Protein AF-A0A2L1KJE1-F1 (afdb_monomer)

Secondary structure (DSSP, 8-state):
------------GGG--HHHHHHHHHHHHHHHHHHHSSS--HHHHHHHHHHHT--HHHHHHHHHHHHHS-SSGGGGSPPPPTT-TT---S-HHHHHHHHHHIIIIISSTT---HHHHHHHHHHHHHHTTPPPPPHHHHHHHHHTS-HHHHHHHHH-TTTTGGGS----PPPPP-STTSSEEEEEEE-S--EE-TTT--EEEPPEEEEEEETTT---

Foldseek 3Di:
DDDDDPPDPCPDPPPDDPVLLVLLVQLLVLQLVQLPDPDHDQVSLVVSCVSSVHDSVVSVVLSVQCNVDPVDSVSSRPDDDCDDPPRDPADPVLVVLLVVLCVVPCLAQVNDDLVRSLVVSQVVCVVVVHDRDDSVVSVVVVVPDDVLSSCCRHPHPVSSCVVVCPDDPDDDDDDWPPDKDKDKDFDPDFDADPPPRHTPGTDIDIDIATPVPRHD

Nearest PDB structures (foldseek):
  9bw1-assembly1_N  TM=4.224E-01  e=1.883E-07  Peltigera membranacea
  8ea4-assembly1_X  TM=3.524E-01  e=1.562E-05  Scytonema hofmannii
  4fcy-assembly1_B  TM=3.232E-01  e=9.352E-05  Muvirus mu
  2ezh-assembly1_A  TM=8.033E-01  e=1.137E-01  Muvirus mu
  6fqp-assembly1_B  TM=5.534E-01  e=3.891E-01  Homo sapiens

InterPro domains:
  IPR015126 Mu DNA binding, I gamma subdomain [PF09039] (99-161)
  IPR036397 Ribonuclease H superfamily [G3DSA:3.30.420.10] (171-216)

Mean predicted aligned error: 18.81 Å

Radius of gyration: 34.45 Å; Cα contacts (8 Å, |Δi|>4): 199; chains: 1; bounding box: 68×57×98 Å

Solvent-accessible surface area (backbone atoms only — not comparable to full-atom values): 13184 Å² total; per-residue (Å²): 143,80,83,87,72,78,81,74,79,85,73,64,82,89,74,62,55,66,73,52,48,54,53,6,44,59,44,35,72,63,38,50,66,55,36,73,39,94,71,74,55,71,68,62,37,44,53,50,9,63,77,67,74,46,52,52,70,55,42,53,51,50,27,52,37,34,60,73,44,92,64,49,48,76,55,50,41,80,78,76,71,92,65,50,94,90,49,72,92,62,58,67,74,54,53,50,54,50,52,55,46,38,61,76,56,47,54,26,69,83,56,57,49,71,68,60,50,46,52,52,52,40,51,54,24,55,75,68,73,40,83,65,77,54,65,66,59,55,49,52,56,57,69,69,45,60,64,66,62,47,38,34,43,34,64,31,72,69,65,40,41,78,76,51,75,82,67,73,84,76,80,85,73,88,45,76,72,74,45,69,50,74,49,78,43,76,47,101,49,76,45,54,45,90,87,81,61,46,79,76,42,65,51,74,49,75,50,54,30,24,69,57,75,69,46,109

pLDDT: mean 79.94, std 16.38, range [32.62, 96.38]

Sequence (216 aa):
MATDTPRIPEQGVATLPDEAWERARRRAEIISPLAQSETVGHEAADMAAQALGLSRRQVYVLIRRARQGSGLVTDLVPGQSGGGKGKGRLPEPVERVIHELLQKRFLTKQKRSLAAFHREVTQVCKAQKLRVPARNTVALRIASLDPRKVIRRREGQDAARDLQGVGGEPPAVTAPLEQVQIDHTVIDLIVVDDRDRQPIGRPYLTLAIDVFTGTT

Organism: NCBI:txid158836

Structure (mmCIF, N/CA/C/O backbone):
data_AF-A0A2L1KJE1-F1
#
_entry.id   AF-A0A2L1KJE1-F1
#
loop_
_atom_site.group_PDB
_atom_site.id
_atom_site.type_symbol
_atom_site.label_atom_id
_atom_site.label_alt_id
_atom_site.label_comp_id
_atom_site.label_asym_id
_atom_site.label_entity_id
_atom_site.label_seq_id
_atom_site.pdbx_PDB_ins_code
_atom_site.Cartn_x
_atom_site.Cartn_y
_atom_site.Cartn_z
_atom_site.occupancy
_atom_site.B_iso_or_equiv
_atom_site.auth_seq_id
_atom_site.auth_comp_id
_atom_site.auth_asym_id
_atom_site.auth_atom_id
_atom_site.pdbx_PDB_model_num
ATOM 1 N N . MET A 1 1 ? 0.612 -28.179 -44.579 1.00 39.97 1 MET A N 1
ATOM 2 C CA . MET A 1 1 ? 1.684 -27.253 -44.166 1.00 39.97 1 MET A CA 1
ATOM 3 C C . MET A 1 1 ? 1.427 -25.930 -44.851 1.00 39.97 1 MET A C 1
ATOM 5 O O . MET A 1 1 ? 1.506 -25.881 -46.068 1.00 39.97 1 MET A O 1
ATOM 9 N N . ALA A 1 2 ? 1.009 -24.918 -44.095 1.00 34.47 2 ALA A N 1
ATOM 10 C CA . ALA A 1 2 ? 0.779 -23.570 -44.599 1.00 34.47 2 ALA A CA 1
ATOM 11 C C . ALA A 1 2 ? 1.691 -22.630 -43.812 1.00 34.47 2 ALA A C 1
ATOM 13 O O . ALA A 1 2 ? 1.810 -22.740 -42.593 1.00 34.47 2 ALA A O 1
ATOM 14 N N . THR A 1 3 ? 2.404 -21.819 -44.571 1.00 32.69 3 THR A N 1
ATOM 15 C CA . THR A 1 3 ? 3.561 -21.004 -44.222 1.00 32.69 3 THR A CA 1
ATOM 16 C C . THR A 1 3 ? 3.272 -19.990 -43.120 1.00 32.69 3 THR A C 1
ATOM 18 O O . THR A 1 3 ? 2.302 -19.240 -43.187 1.00 32.69 3 THR A O 1
ATOM 21 N N . ASP A 1 4 ? 4.156 -19.975 -42.125 1.00 37.34 4 ASP A N 1
ATOM 22 C CA . ASP A 1 4 ? 4.233 -18.996 -41.045 1.00 37.34 4 ASP A CA 1
ATOM 23 C C . ASP A 1 4 ? 4.703 -17.655 -41.629 1.00 37.34 4 ASP A C 1
ATOM 25 O O . ASP A 1 4 ? 5.898 -17.396 -41.775 1.00 37.34 4 ASP A O 1
ATOM 29 N N . THR A 1 5 ? 3.755 -16.829 -42.074 1.00 36.47 5 THR A N 1
ATOM 30 C CA . THR A 1 5 ? 4.046 -15.448 -42.466 1.00 36.47 5 THR A CA 1
ATOM 31 C C . THR A 1 5 ? 4.348 -14.661 -41.190 1.00 36.47 5 THR A C 1
ATOM 33 O O . THR A 1 5 ? 3.456 -14.535 -40.343 1.00 36.47 5 THR A O 1
ATOM 36 N N . PRO A 1 6 ? 5.560 -14.105 -41.013 1.00 36.44 6 PRO A N 1
ATOM 37 C CA . PRO A 1 6 ? 5.862 -13.328 -39.824 1.00 36.44 6 PRO A CA 1
A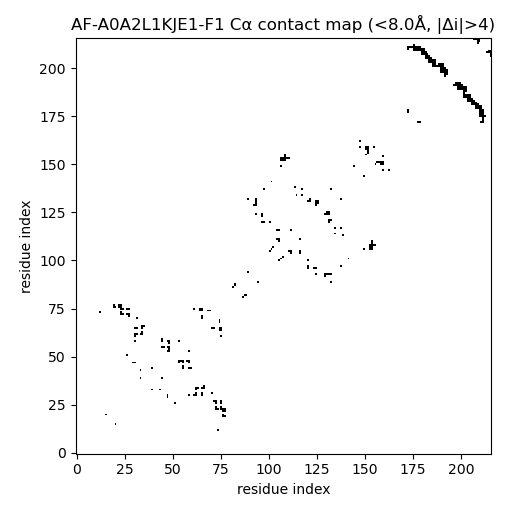TOM 38 C C . PRO A 1 6 ? 4.925 -12.119 -39.781 1.00 36.44 6 PRO A C 1
ATOM 40 O O . PRO A 1 6 ? 4.855 -11.334 -40.726 1.00 36.44 6 PRO A O 1
ATOM 43 N N . ARG A 1 7 ? 4.177 -11.982 -38.679 1.00 32.62 7 ARG A N 1
ATOM 44 C CA . ARG A 1 7 ? 3.354 -10.800 -38.404 1.00 32.62 7 ARG A CA 1
ATOM 45 C C . ARG A 1 7 ? 4.259 -9.573 -38.394 1.00 32.62 7 ARG A C 1
ATOM 47 O O . ARG A 1 7 ? 4.972 -9.342 -37.418 1.00 32.62 7 ARG A O 1
ATOM 54 N N . ILE A 1 8 ? 4.209 -8.791 -39.467 1.00 37.50 8 ILE A N 1
ATOM 55 C CA . ILE A 1 8 ? 4.739 -7.432 -39.491 1.00 37.50 8 ILE A CA 1
ATOM 56 C C . ILE A 1 8 ? 3.973 -6.667 -38.401 1.00 37.50 8 ILE A C 1
ATOM 58 O O . ILE A 1 8 ? 2.742 -6.620 -38.452 1.00 37.50 8 ILE A O 1
ATOM 62 N N . PRO A 1 9 ? 4.643 -6.124 -37.372 1.00 39.84 9 PRO A N 1
ATOM 63 C CA . PRO A 1 9 ? 3.968 -5.290 -36.401 1.00 39.84 9 PRO A CA 1
ATOM 64 C C . PRO A 1 9 ? 3.677 -3.962 -37.096 1.00 39.84 9 PRO A C 1
ATOM 66 O O . PRO A 1 9 ? 4.561 -3.116 -37.207 1.00 39.84 9 PRO A O 1
ATOM 69 N N . GLU A 1 10 ? 2.448 -3.772 -37.570 1.00 35.75 10 GLU A N 1
ATOM 70 C CA . GLU A 1 10 ? 1.945 -2.438 -37.887 1.00 35.75 10 GLU A CA 1
ATOM 71 C C . GLU A 1 10 ? 1.931 -1.619 -36.587 1.00 35.75 10 GLU A C 1
ATOM 73 O O . GLU A 1 10 ? 0.966 -1.604 -35.823 1.00 35.75 10 GLU A O 1
ATOM 78 N N . GLN A 1 11 ? 3.054 -0.973 -36.277 1.00 44.91 11 GLN A N 1
ATOM 79 C CA . GLN A 1 11 ? 3.096 0.097 -35.294 1.00 44.91 11 GLN A CA 1
ATOM 80 C C . GLN A 1 11 ? 2.595 1.354 -35.997 1.00 44.91 11 GLN A C 1
ATOM 82 O O . GLN A 1 11 ? 3.303 1.967 -36.792 1.00 44.91 11 GLN A O 1
ATOM 87 N N . GLY A 1 12 ? 1.328 1.672 -35.732 1.00 42.03 12 GLY A N 1
ATOM 88 C CA . GLY A 1 12 ? 0.572 2.746 -36.360 1.00 42.03 12 GLY A CA 1
ATOM 89 C C . GLY A 1 12 ? 1.329 4.071 -36.431 1.00 42.03 12 GLY A C 1
ATOM 90 O O . GLY A 1 12 ? 1.573 4.733 -35.421 1.00 42.03 12 GLY A O 1
ATOM 91 N N . VAL A 1 13 ? 1.609 4.485 -37.666 1.00 47.62 13 VAL A N 1
ATOM 92 C CA . VAL A 1 13 ? 2.139 5.804 -38.040 1.00 47.62 13 VAL A CA 1
ATOM 93 C C . VAL A 1 13 ? 1.188 6.935 -37.603 1.00 47.62 13 VAL A C 1
ATOM 95 O O . VAL A 1 13 ? 1.627 8.050 -37.359 1.00 47.62 13 VAL A O 1
ATOM 98 N N . ALA A 1 14 ? -0.103 6.639 -37.405 1.00 48.44 14 ALA A N 1
ATOM 99 C CA . ALA A 1 14 ? -1.150 7.621 -37.110 1.00 48.44 14 ALA A CA 1
ATOM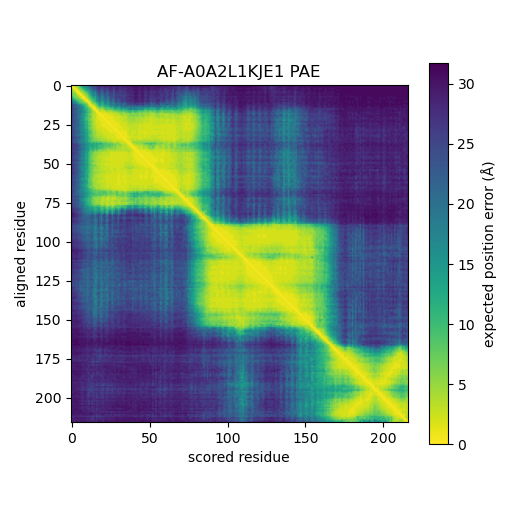 100 C C . ALA A 1 14 ? -1.267 8.066 -35.631 1.00 48.44 14 ALA A C 1
ATOM 102 O O . ALA A 1 14 ? -2.099 8.913 -35.326 1.00 48.44 14 ALA A O 1
ATOM 103 N N . THR A 1 15 ? -0.479 7.508 -34.699 1.00 55.88 15 THR A N 1
ATOM 104 C CA . THR A 1 15 ? -0.596 7.802 -33.245 1.00 55.88 15 THR A CA 1
ATOM 105 C C . THR A 1 15 ? 0.709 8.240 -32.571 1.00 55.88 15 THR A C 1
ATOM 107 O O . THR A 1 15 ? 0.801 8.263 -31.342 1.00 55.88 15 THR A O 1
ATOM 110 N N . LEU A 1 16 ? 1.747 8.558 -33.345 1.00 60.66 16 LEU A N 1
ATOM 111 C CA . LEU A 1 16 ? 3.014 9.041 -32.795 1.00 60.66 16 LEU A CA 1
ATOM 112 C C . LEU A 1 16 ? 2.895 10.526 -32.407 1.00 60.66 16 LEU A C 1
ATOM 114 O O . LEU A 1 16 ? 2.489 11.319 -33.248 1.00 60.66 16 LEU A O 1
ATOM 118 N N . PRO A 1 17 ? 3.264 10.924 -31.173 1.00 73.94 17 PRO A N 1
ATOM 119 C CA . PRO A 1 17 ? 3.365 12.338 -30.813 1.00 73.94 17 PRO A CA 1
ATOM 120 C C . PRO A 1 17 ? 4.357 13.066 -31.729 1.00 73.94 17 PRO A C 1
ATOM 122 O O . PRO A 1 17 ? 5.425 12.513 -32.012 1.00 73.94 17 PRO A O 1
ATOM 125 N N . ASP A 1 18 ? 4.060 14.309 -32.113 1.00 75.00 18 ASP A N 1
ATOM 126 C CA . ASP A 1 18 ? 4.868 15.100 -33.059 1.00 75.00 18 ASP A CA 1
ATOM 127 C C . ASP A 1 18 ? 6.355 15.166 -32.662 1.00 75.00 18 ASP A C 1
ATOM 129 O O . ASP A 1 18 ? 7.249 14.956 -33.479 1.00 75.00 18 ASP A O 1
ATOM 133 N N . GLU A 1 19 ? 6.654 15.320 -31.369 1.00 78.19 19 GLU A N 1
ATOM 134 C CA . GLU A 1 19 ? 8.034 15.316 -30.861 1.00 78.19 19 GLU A CA 1
ATOM 135 C C . GLU A 1 19 ? 8.775 13.986 -31.072 1.00 78.19 19 GLU A C 1
ATOM 137 O O . GLU A 1 19 ? 10.008 13.941 -31.142 1.00 78.19 19 GLU A O 1
ATOM 142 N N . ALA A 1 20 ? 8.057 12.862 -31.064 1.00 75.94 20 ALA A N 1
ATOM 143 C CA . ALA A 1 20 ? 8.639 11.549 -31.320 1.00 75.94 20 ALA A CA 1
ATOM 144 C C . ALA A 1 20 ? 8.899 11.355 -32.818 1.00 75.94 20 ALA A C 1
ATOM 146 O O . ALA A 1 20 ? 9.917 10.755 -33.173 1.00 75.94 20 ALA A O 1
ATOM 147 N N . TRP A 1 21 ? 8.025 11.905 -33.664 1.00 78.19 21 TRP A N 1
ATOM 148 C CA . TRP A 1 21 ? 8.183 11.923 -35.115 1.00 78.19 21 TRP A CA 1
ATOM 149 C C . TRP A 1 21 ? 9.383 12.771 -35.546 1.00 78.19 21 TRP A C 1
ATOM 151 O O . TRP A 1 21 ? 10.263 12.268 -36.243 1.00 78.19 21 TRP A O 1
ATOM 161 N N . GLU A 1 22 ? 9.508 13.998 -35.036 1.00 83.19 22 GLU A N 1
ATOM 162 C CA . GLU A 1 22 ? 10.644 14.880 -35.344 1.00 83.19 22 GLU A CA 1
ATOM 163 C C . GLU A 1 22 ? 11.983 14.282 -34.893 1.00 83.19 22 GLU A C 1
ATOM 165 O O . GLU A 1 22 ? 12.983 14.297 -35.617 1.00 83.19 22 GLU A O 1
ATOM 170 N N . ARG A 1 23 ? 12.011 13.638 -33.719 1.00 83.06 23 ARG A N 1
ATOM 171 C CA . ARG A 1 23 ? 13.202 12.904 -33.265 1.00 83.06 23 ARG A CA 1
ATOM 172 C C . ARG A 1 23 ? 13.531 11.700 -34.146 1.00 83.06 23 ARG A C 1
ATOM 174 O O . ARG A 1 23 ? 14.713 11.405 -34.328 1.00 83.06 23 ARG A O 1
ATOM 181 N N . ALA A 1 24 ? 12.529 10.988 -34.660 1.00 84.38 24 ALA A N 1
ATOM 182 C CA . ALA A 1 24 ? 12.736 9.871 -35.580 1.00 84.38 24 ALA A CA 1
ATOM 183 C C . ALA A 1 24 ? 13.264 10.362 -36.935 1.00 84.38 24 ALA A C 1
ATOM 185 O O . ALA A 1 24 ? 14.231 9.799 -37.448 1.00 84.38 24 ALA A O 1
ATOM 186 N N . ARG A 1 25 ? 12.708 11.461 -37.458 1.00 86.25 25 ARG A N 1
ATOM 187 C CA . ARG A 1 25 ? 13.156 12.118 -38.691 1.00 86.25 25 ARG A CA 1
ATOM 188 C C . ARG A 1 25 ? 14.614 12.564 -38.598 1.00 86.25 25 ARG A C 1
ATOM 190 O O . ARG A 1 25 ? 15.424 12.163 -39.429 1.00 86.25 25 ARG A O 1
ATOM 197 N N . ARG A 1 26 ? 14.979 13.276 -37.529 1.00 86.69 26 ARG A N 1
ATOM 198 C CA . ARG A 1 26 ? 16.364 13.719 -37.290 1.00 86.69 26 ARG A CA 1
ATOM 199 C C . ARG A 1 26 ? 17.351 12.550 -37.195 1.00 86.69 26 ARG A C 1
ATOM 201 O O . ARG A 1 26 ? 18.488 12.646 -37.645 1.00 86.69 26 ARG A O 1
ATOM 208 N N . ARG A 1 27 ? 16.926 11.418 -36.621 1.00 89.56 27 ARG A N 1
ATOM 209 C CA . ARG A 1 27 ? 17.729 10.183 -36.626 1.00 89.56 27 ARG A CA 1
ATOM 210 C C . ARG A 1 27 ? 17.852 9.596 -38.023 1.00 89.56 27 ARG A C 1
ATOM 212 O O . ARG A 1 27 ? 18.941 9.160 -38.373 1.00 89.56 27 ARG A O 1
ATOM 219 N N . ALA A 1 28 ? 16.776 9.575 -38.802 1.00 88.00 28 ALA A N 1
ATOM 220 C CA . ALA A 1 28 ? 16.781 9.043 -40.159 1.00 88.00 28 ALA A CA 1
ATOM 221 C C . ALA A 1 28 ? 17.709 9.825 -41.087 1.00 88.00 28 ALA A C 1
ATOM 223 O O . ALA A 1 28 ? 18.475 9.199 -41.815 1.00 88.00 28 ALA A O 1
ATOM 224 N N . GLU A 1 29 ? 17.723 11.152 -41.001 1.00 89.25 29 GLU A N 1
ATOM 225 C CA . GLU A 1 29 ? 18.616 11.998 -41.805 1.00 89.25 29 GLU A CA 1
ATOM 226 C C . GLU A 1 29 ? 20.100 11.650 -41.590 1.00 89.25 29 GLU A C 1
ATOM 228 O O . GLU A 1 29 ? 20.871 11.603 -42.544 1.00 89.25 29 GLU A O 1
ATOM 233 N N . ILE A 1 30 ? 20.492 11.332 -40.353 1.00 89.19 30 ILE A N 1
ATOM 234 C CA . ILE A 1 30 ? 21.891 11.049 -39.994 1.00 89.19 30 ILE A CA 1
ATOM 235 C C . ILE A 1 30 ? 22.246 9.560 -40.153 1.00 89.19 30 ILE A C 1
ATOM 237 O O . ILE A 1 30 ? 23.359 9.221 -40.550 1.00 89.19 30 ILE A O 1
ATOM 241 N N . ILE A 1 31 ? 21.324 8.649 -39.835 1.00 89.88 31 ILE A N 1
ATOM 242 C CA . ILE A 1 31 ? 21.596 7.203 -39.797 1.00 89.88 31 ILE A CA 1
ATOM 243 C C . ILE A 1 31 ? 21.395 6.535 -41.161 1.00 89.88 31 ILE A C 1
ATOM 245 O O . ILE A 1 31 ? 22.107 5.577 -41.455 1.00 89.88 31 ILE A O 1
ATOM 249 N N . SER A 1 32 ? 20.474 7.013 -42.004 1.00 87.00 32 SER A N 1
ATOM 250 C CA . SER A 1 32 ? 20.176 6.355 -43.290 1.00 87.00 32 SER A CA 1
ATOM 251 C C . SER A 1 32 ? 21.383 6.295 -44.239 1.00 87.00 32 SER A C 1
ATOM 253 O O . SER A 1 32 ? 21.641 5.213 -44.767 1.00 87.00 32 SER A O 1
ATOM 255 N N . PRO A 1 33 ? 22.193 7.364 -44.403 1.00 88.50 33 PRO A N 1
ATOM 256 C CA . PRO A 1 33 ? 23.404 7.298 -45.230 1.00 88.50 33 PRO A CA 1
ATOM 257 C C . PRO A 1 33 ? 24.428 6.278 -44.704 1.00 88.50 33 PRO A C 1
ATOM 259 O O . PRO A 1 33 ? 25.035 5.525 -45.465 1.00 88.50 33 PRO A O 1
ATOM 262 N N . LEU A 1 34 ? 24.575 6.193 -43.377 1.00 88.44 34 LEU A N 1
ATOM 263 C CA . LEU A 1 34 ? 25.465 5.226 -42.724 1.00 88.44 34 LEU A CA 1
ATOM 264 C C . LEU A 1 34 ? 24.943 3.788 -42.845 1.00 88.44 34 LEU A C 1
ATOM 266 O O . LEU A 1 34 ? 25.724 2.842 -42.925 1.00 88.44 34 LEU A O 1
ATOM 270 N N . ALA A 1 35 ? 23.623 3.607 -42.873 1.00 86.56 35 ALA A N 1
ATOM 271 C CA . ALA A 1 35 ? 23.001 2.303 -43.052 1.00 86.56 35 ALA A CA 1
ATOM 272 C C . ALA A 1 35 ? 23.200 1.743 -44.469 1.00 86.56 35 ALA A C 1
ATOM 274 O O . ALA A 1 35 ? 23.347 0.527 -44.592 1.00 86.56 35 ALA A O 1
ATOM 275 N N . GLN A 1 36 ? 23.259 2.610 -45.488 1.00 86.00 36 GLN A N 1
ATOM 276 C CA . GLN A 1 36 ? 23.482 2.249 -46.898 1.00 86.00 36 GLN A CA 1
ATOM 277 C C . GLN A 1 36 ? 24.938 1.890 -47.222 1.00 86.00 36 GLN A C 1
ATOM 279 O O . GLN A 1 36 ? 25.190 1.147 -48.166 1.00 86.00 36 GLN A O 1
ATOM 284 N N . SER A 1 37 ? 25.899 2.395 -46.447 1.00 85.12 37 SER A N 1
ATOM 285 C CA . SER A 1 37 ? 27.308 2.019 -46.597 1.00 85.12 37 SER A CA 1
ATOM 286 C C . SER A 1 37 ? 27.532 0.581 -46.130 1.00 85.12 37 SER A C 1
ATOM 288 O O . SER A 1 37 ? 26.958 0.172 -45.124 1.00 85.12 37 SER A O 1
ATOM 290 N N . GLU A 1 38 ? 28.383 -0.187 -46.812 1.00 77.00 38 GLU A N 1
ATOM 291 C CA . GLU A 1 38 ? 28.673 -1.588 -46.461 1.00 77.00 38 GLU A CA 1
ATOM 292 C C . GLU A 1 38 ? 29.398 -1.681 -45.105 1.00 77.00 38 GLU A C 1
ATOM 294 O O . GLU A 1 38 ? 28.978 -2.398 -44.186 1.00 77.00 38 GLU A O 1
ATOM 299 N N . THR A 1 39 ? 30.403 -0.827 -44.913 1.00 82.56 39 THR A N 1
ATOM 300 C CA . THR A 1 39 ? 31.137 -0.662 -43.654 1.00 82.56 39 THR A CA 1
ATOM 301 C C . THR A 1 39 ? 30.977 0.759 -43.117 1.00 82.56 39 THR A C 1
ATOM 303 O O . THR A 1 39 ? 30.913 1.725 -43.871 1.00 82.56 39 THR A O 1
ATOM 306 N N . VAL A 1 40 ? 30.874 0.889 -41.791 1.00 85.44 40 VAL A N 1
ATOM 307 C CA . VAL A 1 40 ? 30.794 2.187 -41.107 1.00 85.44 40 VAL A CA 1
ATOM 308 C C . VAL A 1 40 ? 32.039 2.339 -40.251 1.00 85.44 40 VAL A C 1
ATOM 310 O O . VAL A 1 40 ? 32.246 1.570 -39.313 1.00 85.44 40 VAL A O 1
ATOM 313 N N . GLY A 1 41 ? 32.874 3.318 -40.597 1.00 85.75 41 GLY A N 1
ATOM 314 C CA . GLY A 1 41 ? 34.085 3.645 -39.850 1.00 85.75 41 GLY A CA 1
ATOM 315 C C . GLY A 1 41 ? 33.780 4.235 -38.472 1.00 85.75 41 GLY A C 1
ATOM 316 O O . GLY A 1 41 ? 32.733 4.849 -38.253 1.00 85.75 41 GLY A O 1
ATOM 317 N N . HIS A 1 42 ? 34.719 4.075 -37.538 1.00 86.75 42 HIS A N 1
ATOM 318 C CA . HIS A 1 42 ? 34.574 4.579 -36.169 1.00 86.75 42 HIS A CA 1
ATOM 319 C C . HIS A 1 42 ? 34.373 6.101 -36.120 1.00 86.75 42 HIS A C 1
ATOM 321 O O . HIS A 1 42 ? 33.508 6.562 -35.382 1.00 86.75 42 HIS A O 1
ATOM 327 N N . GLU A 1 43 ? 35.087 6.859 -36.955 1.00 88.94 43 GLU A N 1
ATOM 328 C CA . GLU A 1 43 ? 34.964 8.321 -37.035 1.00 88.94 43 GLU A CA 1
ATOM 329 C C . GLU A 1 43 ? 33.571 8.767 -37.498 1.00 88.94 43 GLU A C 1
ATOM 331 O O . GLU A 1 43 ? 32.962 9.651 -36.899 1.00 88.94 43 GLU A O 1
ATOM 336 N N . ALA A 1 44 ? 33.010 8.104 -38.514 1.00 88.12 44 ALA A N 1
ATOM 337 C CA . ALA A 1 44 ? 31.661 8.393 -38.998 1.00 88.12 44 ALA A CA 1
ATOM 338 C C . ALA A 1 44 ? 30.595 8.086 -37.930 1.00 88.12 44 ALA A C 1
ATOM 340 O O . ALA A 1 44 ? 29.640 8.847 -37.751 1.00 88.12 44 ALA A O 1
ATOM 341 N N . ALA A 1 45 ? 30.780 6.997 -37.174 1.00 88.69 45 ALA A N 1
ATOM 342 C CA . ALA A 1 45 ? 29.910 6.658 -36.052 1.00 88.69 45 ALA A CA 1
ATOM 343 C C . ALA A 1 45 ? 30.031 7.661 -34.888 1.00 88.69 45 ALA A C 1
ATOM 345 O O . ALA A 1 45 ? 29.028 7.947 -34.233 1.00 88.69 45 ALA A O 1
ATOM 346 N N . ASP A 1 46 ? 31.223 8.212 -34.644 1.00 90.44 46 ASP A N 1
ATOM 347 C CA . ASP A 1 46 ? 31.456 9.248 -33.631 1.00 90.44 46 ASP A CA 1
ATOM 348 C C . ASP A 1 46 ? 30.826 10.586 -34.003 1.00 90.44 46 ASP A C 1
ATOM 350 O O . ASP A 1 46 ? 30.169 11.208 -33.167 1.00 90.44 46 ASP A O 1
ATOM 354 N N . MET A 1 47 ? 30.930 11.000 -35.266 1.00 90.75 47 MET A N 1
ATOM 355 C CA . MET A 1 47 ? 30.256 12.212 -35.733 1.00 90.75 47 MET A CA 1
ATOM 356 C C . MET A 1 47 ? 28.733 12.098 -35.612 1.00 90.75 47 MET A C 1
ATOM 358 O O . MET A 1 47 ? 28.074 13.020 -35.126 1.00 90.75 47 MET A O 1
ATOM 362 N N . ALA A 1 48 ? 28.163 10.945 -35.974 1.00 89.56 48 ALA A N 1
ATOM 363 C CA . ALA A 1 48 ? 26.736 10.689 -35.786 1.00 89.56 48 ALA A CA 1
ATOM 364 C C . ALA A 1 48 ? 26.337 10.651 -34.300 1.00 89.56 48 ALA A C 1
ATOM 366 O O . ALA A 1 48 ? 25.261 11.132 -33.936 1.00 89.56 48 ALA A O 1
ATOM 367 N N . ALA A 1 49 ? 27.202 10.116 -33.434 1.00 89.69 49 ALA A N 1
ATOM 368 C CA . ALA A 1 49 ? 27.002 10.099 -31.987 1.00 89.69 49 ALA A CA 1
ATOM 369 C C . ALA A 1 49 ? 26.953 11.524 -31.416 1.00 89.69 49 ALA A C 1
ATOM 371 O O . ALA A 1 49 ? 26.009 11.858 -30.696 1.00 89.69 49 ALA A O 1
ATOM 372 N N . GLN A 1 50 ? 27.899 12.381 -31.813 1.00 91.00 50 GLN A N 1
ATOM 373 C CA . GLN A 1 50 ? 27.950 13.795 -31.436 1.00 91.00 50 GLN A CA 1
ATOM 374 C C . GLN A 1 50 ? 26.699 14.551 -31.913 1.00 91.00 50 GLN A C 1
ATOM 376 O O . GLN A 1 50 ? 26.047 15.233 -31.123 1.00 91.00 50 GLN A O 1
ATOM 381 N N . ALA A 1 51 ? 26.320 14.387 -33.185 1.00 89.00 51 ALA A N 1
ATOM 382 C CA . ALA A 1 51 ? 25.188 15.094 -33.788 1.00 89.00 51 ALA A CA 1
ATOM 383 C C . ALA A 1 51 ? 23.833 14.712 -33.160 1.00 89.00 51 ALA A C 1
ATOM 385 O O . ALA A 1 51 ? 22.938 15.555 -33.024 1.00 89.00 51 ALA A O 1
ATOM 386 N N . LEU A 1 52 ? 23.682 13.445 -32.761 1.00 87.00 52 LEU A N 1
ATOM 387 C CA . LEU A 1 52 ? 22.461 12.916 -32.149 1.00 87.00 52 LEU A CA 1
ATOM 388 C C . LEU A 1 52 ? 22.460 12.985 -30.614 1.00 87.00 52 LEU A C 1
ATOM 390 O O . LEU A 1 52 ? 21.424 12.699 -30.010 1.00 87.00 52 LEU A O 1
ATOM 394 N N . GLY A 1 53 ? 23.585 13.337 -29.981 1.00 88.25 53 GLY A N 1
ATOM 395 C CA . GLY A 1 53 ? 23.745 13.284 -28.524 1.00 88.25 53 GLY A CA 1
ATOM 396 C C . GLY A 1 53 ? 23.612 11.860 -27.968 1.00 88.25 53 GLY A C 1
ATOM 397 O O . GLY A 1 53 ? 23.016 11.653 -26.911 1.00 88.25 53 GLY A O 1
ATOM 398 N N . LEU A 1 54 ? 24.097 10.863 -28.711 1.00 88.62 54 LEU A N 1
ATOM 399 C CA . LEU A 1 54 ? 24.014 9.441 -28.371 1.00 88.62 54 LEU A CA 1
ATOM 400 C C . LEU A 1 54 ? 25.407 8.854 -28.145 1.00 88.62 54 LEU A C 1
ATOM 402 O O . LEU A 1 54 ? 26.412 9.406 -28.567 1.00 88.62 54 LEU A O 1
ATOM 406 N N . SER A 1 55 ? 25.474 7.683 -27.518 1.00 88.06 55 SER A N 1
ATOM 407 C CA . SER A 1 55 ? 26.718 6.904 -27.491 1.00 88.06 55 SER A CA 1
ATOM 408 C C . SER A 1 55 ? 27.003 6.254 -28.852 1.00 88.06 55 SER A C 1
ATOM 410 O O . SER A 1 55 ? 26.076 5.807 -29.534 1.00 88.06 55 SER A O 1
ATOM 412 N N . ARG A 1 56 ? 28.286 6.067 -29.201 1.00 89.12 56 ARG A N 1
ATOM 413 C CA . ARG A 1 56 ? 28.718 5.292 -30.388 1.00 89.12 56 ARG A CA 1
ATOM 414 C C . ARG A 1 56 ? 28.022 3.924 -30.476 1.00 89.12 56 ARG A C 1
ATOM 416 O O . ARG A 1 56 ? 27.578 3.498 -31.538 1.00 89.12 56 ARG A O 1
ATOM 423 N N . ARG A 1 57 ? 27.840 3.249 -29.332 1.00 87.00 57 ARG A N 1
ATOM 424 C CA . ARG A 1 57 ? 27.093 1.981 -29.238 1.00 87.00 57 ARG A CA 1
ATOM 425 C C . ARG A 1 57 ? 25.646 2.123 -29.722 1.00 87.00 57 ARG A C 1
ATOM 427 O O . ARG A 1 57 ? 25.161 1.256 -30.443 1.00 87.00 57 ARG A O 1
ATOM 434 N N . GLN A 1 58 ? 24.942 3.178 -29.311 1.00 86.25 58 GLN A N 1
ATOM 435 C CA . GLN A 1 58 ? 23.559 3.423 -29.733 1.00 86.25 58 GLN A CA 1
ATOM 436 C C . GLN A 1 58 ? 23.467 3.729 -31.230 1.00 86.25 58 GLN A C 1
ATOM 438 O O . GLN A 1 58 ? 22.518 3.273 -31.863 1.00 86.25 58 GLN A O 1
ATOM 443 N N . VAL A 1 59 ? 24.460 4.414 -31.803 1.00 88.94 59 VAL A N 1
ATOM 444 C CA . VAL A 1 59 ? 24.545 4.659 -33.252 1.00 88.94 59 VAL A CA 1
ATOM 445 C C . VAL A 1 59 ? 24.601 3.341 -34.027 1.00 88.94 59 VAL A C 1
ATOM 447 O O . VAL A 1 59 ? 23.773 3.126 -34.909 1.00 88.94 59 VAL A O 1
ATOM 450 N N . TYR A 1 60 ? 25.464 2.397 -33.638 1.00 90.38 60 TYR A N 1
ATOM 451 C CA . TYR A 1 60 ? 25.500 1.072 -34.277 1.00 90.38 60 TYR A CA 1
ATOM 452 C C . TYR A 1 60 ? 24.198 0.280 -34.120 1.00 90.38 60 TYR A C 1
ATOM 454 O O . TYR A 1 60 ? 23.792 -0.431 -35.038 1.00 90.38 60 TYR A O 1
ATOM 462 N N . VAL A 1 61 ? 23.508 0.411 -32.981 1.00 87.06 61 VAL A N 1
ATOM 463 C CA . VAL A 1 61 ? 22.181 -0.201 -32.794 1.00 87.06 61 VAL A CA 1
ATOM 464 C C . VAL A 1 61 ? 21.161 0.390 -33.771 1.00 87.06 61 VAL A C 1
ATOM 466 O O . VAL A 1 61 ? 20.369 -0.366 -34.331 1.00 87.06 61 VAL A O 1
ATOM 469 N N . LEU A 1 62 ? 21.178 1.707 -33.993 1.00 87.56 62 LEU A N 1
ATOM 470 C CA . LEU A 1 62 ? 20.288 2.372 -34.950 1.00 87.56 62 LEU A CA 1
ATOM 471 C C . LEU A 1 62 ? 20.621 1.997 -36.399 1.00 87.56 62 LEU A C 1
ATOM 473 O O . LEU A 1 62 ? 19.705 1.670 -37.145 1.00 87.56 62 LEU A O 1
ATOM 477 N N . ILE A 1 63 ? 21.904 1.946 -36.772 1.00 88.38 63 ILE A N 1
ATOM 478 C CA . ILE A 1 63 ? 22.356 1.477 -38.096 1.00 88.38 63 ILE A CA 1
ATOM 479 C C . ILE A 1 63 ? 21.879 0.044 -38.342 1.00 88.38 63 ILE A C 1
ATOM 481 O O . ILE A 1 63 ? 21.309 -0.257 -39.389 1.00 88.38 63 ILE A O 1
ATOM 485 N N . ARG A 1 64 ? 22.052 -0.845 -37.355 1.00 85.31 64 ARG A N 1
ATOM 486 C CA . ARG A 1 64 ? 21.578 -2.230 -37.448 1.00 85.31 64 ARG A CA 1
ATOM 487 C C . ARG A 1 64 ? 20.063 -2.297 -37.636 1.00 85.31 64 ARG A C 1
ATOM 489 O O . ARG A 1 64 ? 19.611 -3.085 -38.455 1.00 85.31 64 ARG A O 1
ATOM 496 N N . ARG A 1 65 ? 19.287 -1.482 -36.913 1.00 83.00 65 ARG A N 1
ATOM 497 C CA . ARG A 1 65 ? 17.824 -1.420 -37.081 1.00 83.00 65 ARG A CA 1
ATOM 498 C C . ARG A 1 65 ? 17.423 -0.906 -38.456 1.00 83.00 65 ARG A C 1
ATOM 500 O O . ARG A 1 65 ? 16.568 -1.520 -39.071 1.00 83.00 65 ARG A O 1
ATOM 507 N N . ALA A 1 66 ? 18.063 0.153 -38.947 1.00 84.31 66 ALA A N 1
ATOM 508 C CA . ALA A 1 66 ? 17.794 0.693 -40.277 1.00 84.31 66 ALA A CA 1
ATOM 509 C C . ALA A 1 66 ? 18.094 -0.329 -41.387 1.00 84.31 66 ALA A C 1
ATOM 511 O O . ALA A 1 66 ? 17.314 -0.447 -42.321 1.00 84.31 66 ALA A O 1
ATOM 512 N N . ARG A 1 67 ? 19.175 -1.114 -41.252 1.00 84.94 67 ARG A N 1
ATOM 513 C CA . ARG A 1 67 ? 19.522 -2.198 -42.193 1.00 84.94 67 ARG A CA 1
ATOM 514 C C . ARG A 1 67 ? 18.587 -3.409 -42.119 1.00 84.94 67 ARG A C 1
ATOM 516 O O . ARG A 1 67 ? 18.425 -4.108 -43.108 1.00 84.94 67 ARG A O 1
ATOM 523 N N . GLN A 1 68 ? 18.054 -3.712 -40.934 1.00 82.31 68 GLN A N 1
ATOM 524 C CA . GLN A 1 68 ? 17.146 -4.847 -40.711 1.00 82.31 68 GLN A CA 1
ATOM 525 C C . GLN A 1 68 ? 15.681 -4.508 -41.010 1.00 82.31 68 GLN A C 1
ATOM 527 O O . GLN A 1 68 ? 14.881 -5.416 -41.218 1.00 82.31 68 GLN A O 1
ATOM 532 N N . GLY A 1 69 ? 15.331 -3.225 -40.955 1.00 75.12 69 GLY A N 1
ATOM 533 C CA . GLY A 1 69 ? 14.016 -2.709 -41.293 1.00 75.12 69 GLY A CA 1
ATOM 534 C C . GLY A 1 69 ? 13.860 -2.435 -42.786 1.00 75.12 69 GLY A C 1
ATOM 535 O O . GLY A 1 69 ? 14.657 -2.855 -43.621 1.00 75.12 69 GLY A O 1
ATOM 536 N N . SER A 1 70 ? 12.810 -1.691 -43.101 1.00 71.44 70 SER A N 1
ATOM 537 C CA . SER A 1 70 ? 12.486 -1.221 -44.452 1.00 71.44 70 SER A CA 1
ATOM 538 C C . SER A 1 70 ? 13.285 0.016 -44.886 1.00 71.44 70 SER A C 1
ATOM 540 O O . SER A 1 70 ? 13.165 0.456 -46.027 1.00 71.44 70 SER A O 1
ATOM 542 N N . GLY A 1 71 ? 14.080 0.596 -43.979 1.00 64.25 71 GLY A N 1
ATOM 543 C CA . GLY A 1 71 ? 14.796 1.855 -44.199 1.00 64.25 71 GLY A CA 1
ATOM 544 C C . GLY A 1 71 ? 13.909 3.093 -44.029 1.00 64.25 71 GLY A C 1
ATOM 545 O O . GLY A 1 71 ? 14.312 4.194 -44.399 1.00 64.25 71 GLY A O 1
ATOM 546 N N . LEU A 1 72 ? 12.705 2.930 -43.475 1.00 76.00 72 LEU A N 1
ATOM 547 C CA . LEU A 1 72 ? 11.753 4.016 -43.255 1.00 76.00 72 LEU A CA 1
ATOM 548 C C . LEU A 1 72 ? 12.027 4.733 -41.926 1.00 76.00 72 LEU A C 1
ATOM 550 O O . LEU A 1 72 ? 12.583 4.171 -40.982 1.00 76.00 72 LEU A O 1
ATOM 554 N N . VAL A 1 73 ? 11.565 5.983 -41.817 1.00 77.81 73 VAL A N 1
ATOM 555 C CA . VAL A 1 73 ? 11.677 6.810 -40.594 1.00 77.81 73 VAL A CA 1
ATOM 556 C C . VAL A 1 73 ? 11.083 6.100 -39.367 1.00 77.81 73 VAL A C 1
ATOM 558 O O . VAL A 1 73 ? 11.571 6.255 -38.245 1.00 77.81 73 VAL A O 1
ATOM 561 N N . THR A 1 74 ? 10.076 5.255 -39.588 1.00 75.69 74 THR A N 1
ATOM 562 C CA . THR A 1 74 ? 9.419 4.421 -38.575 1.00 75.69 74 THR A CA 1
ATOM 563 C C . THR A 1 74 ? 10.373 3.449 -37.878 1.00 75.69 74 THR A C 1
ATOM 565 O O . THR A 1 74 ? 10.218 3.199 -36.684 1.00 75.69 74 THR A O 1
ATOM 568 N N . ASP A 1 75 ? 11.412 2.971 -38.567 1.00 73.31 75 ASP A N 1
ATOM 569 C CA . ASP A 1 75 ? 12.383 2.006 -38.028 1.00 73.31 75 ASP A CA 1
ATOM 570 C C . ASP A 1 75 ? 13.334 2.644 -36.992 1.00 73.31 75 ASP A C 1
ATOM 572 O O . ASP A 1 75 ? 13.972 1.958 -36.182 1.00 73.31 75 ASP A O 1
ATOM 576 N N . LEU A 1 76 ? 13.413 3.980 -36.988 1.00 79.44 76 LEU A N 1
ATOM 577 C CA . LEU A 1 76 ? 14.283 4.783 -36.121 1.00 79.44 76 LEU A CA 1
ATOM 578 C C . LEU A 1 76 ? 13.527 5.520 -35.009 1.00 79.44 76 LEU A C 1
ATOM 580 O O . LEU A 1 76 ? 14.138 6.236 -34.195 1.00 79.44 76 LEU A O 1
ATOM 584 N N . VAL A 1 77 ? 12.216 5.283 -34.915 1.00 78.06 77 VAL A N 1
ATOM 585 C C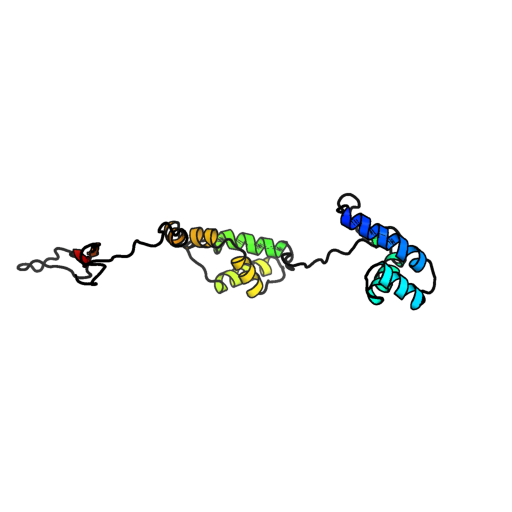A . VAL A 1 77 ? 11.387 5.740 -33.802 1.00 78.06 77 VAL A CA 1
ATOM 586 C C . VAL A 1 77 ? 11.988 5.227 -32.485 1.00 78.06 77 VAL A C 1
ATOM 588 O O . VAL A 1 77 ? 12.371 4.055 -32.372 1.00 78.06 77 VAL A O 1
ATOM 591 N N . PRO A 1 78 ? 12.135 6.087 -31.456 1.00 66.81 78 PRO A N 1
ATOM 592 C CA . PRO A 1 78 ? 12.587 5.642 -30.147 1.00 66.81 78 PRO A CA 1
ATOM 593 C C . PRO A 1 78 ? 11.690 4.511 -29.637 1.00 66.81 78 PRO A C 1
ATOM 595 O O . PRO A 1 78 ? 10.499 4.705 -29.418 1.00 66.81 78 PRO A O 1
ATOM 598 N N . GLY A 1 79 ? 12.272 3.329 -29.422 1.00 62.38 79 GLY A N 1
ATOM 599 C CA . GLY A 1 79 ? 11.537 2.219 -28.826 1.00 62.38 79 GLY A CA 1
ATOM 600 C C . GLY A 1 79 ? 11.005 2.642 -27.460 1.00 62.38 79 GLY A C 1
ATOM 601 O O . GLY A 1 79 ? 11.786 3.019 -26.583 1.00 62.38 79 GLY A O 1
ATOM 602 N N . GLN A 1 80 ? 9.688 2.589 -27.274 1.00 52.78 80 GLN A N 1
ATOM 603 C CA . GLN A 1 80 ? 9.114 2.733 -25.944 1.00 52.78 80 GLN A CA 1
ATOM 604 C C . GLN A 1 80 ? 9.575 1.537 -25.112 1.00 52.78 80 GLN A C 1
ATOM 606 O O . GLN A 1 80 ? 9.388 0.384 -25.502 1.00 52.78 80 GLN A O 1
ATOM 611 N N . SER A 1 81 ? 10.207 1.789 -23.966 1.00 49.75 81 SER A N 1
ATOM 612 C CA . SER A 1 81 ? 10.513 0.706 -23.042 1.00 49.75 81 SER A CA 1
ATOM 613 C C . SER A 1 81 ? 9.188 0.086 -22.589 1.00 49.75 81 SER A C 1
ATOM 615 O O . SER A 1 81 ? 8.329 0.756 -22.015 1.00 49.75 81 SER A O 1
ATOM 617 N N . GLY A 1 82 ? 9.009 -1.215 -22.824 1.00 49.41 82 GLY A N 1
ATOM 618 C CA . GLY A 1 82 ? 7.824 -1.965 -22.381 1.00 49.41 82 GLY A CA 1
ATOM 619 C C . GLY A 1 82 ? 7.667 -2.052 -20.854 1.00 49.41 82 GLY A C 1
ATOM 620 O O . GLY A 1 82 ? 6.819 -2.783 -20.358 1.00 49.41 82 GLY A O 1
ATOM 621 N N . GLY A 1 83 ? 8.490 -1.328 -20.090 1.00 50.88 83 GLY A N 1
ATOM 622 C CA . GLY A 1 83 ? 8.548 -1.372 -18.636 1.00 50.88 83 GLY A CA 1
ATOM 623 C C . GLY A 1 83 ? 9.128 -0.089 -18.049 1.00 50.88 83 GLY A C 1
ATOM 624 O O . GLY A 1 83 ? 10.214 -0.112 -17.476 1.00 50.88 83 GLY A O 1
ATOM 625 N N . GLY A 1 84 ? 8.410 1.025 -18.198 1.00 47.66 84 GLY A N 1
ATOM 626 C CA . GLY A 1 84 ? 8.625 2.235 -17.398 1.00 47.66 84 GLY A CA 1
ATOM 627 C C . GLY A 1 84 ? 7.991 2.136 -16.000 1.00 47.66 84 GLY A C 1
ATOM 628 O O . GLY A 1 84 ? 7.197 1.228 -15.732 1.00 47.66 84 GLY A O 1
ATOM 629 N N . LYS A 1 85 ? 8.317 3.088 -15.108 1.00 40.06 85 LYS A N 1
ATOM 630 C CA . LYS A 1 85 ? 7.633 3.269 -13.809 1.00 40.06 85 LYS A CA 1
ATOM 631 C C . LYS A 1 85 ? 6.112 3.267 -14.034 1.00 40.06 85 LYS A C 1
ATOM 633 O O . LYS A 1 85 ? 5.612 4.024 -14.855 1.00 40.06 85 LYS A O 1
ATOM 638 N N . GLY A 1 86 ? 5.392 2.400 -13.324 1.00 51.47 86 GLY A N 1
ATOM 639 C CA . GLY A 1 86 ? 3.927 2.323 -13.378 1.00 51.47 86 GLY A CA 1
ATOM 640 C C . GLY A 1 86 ? 3.335 1.361 -14.416 1.00 51.47 86 GLY A C 1
ATOM 641 O O . GLY A 1 86 ? 2.171 1.000 -14.271 1.00 51.47 86 GLY A O 1
ATOM 642 N N . LYS A 1 87 ? 4.099 0.858 -15.400 1.00 56.31 87 LYS A N 1
ATOM 643 C CA . LYS A 1 87 ? 3.601 -0.198 -16.304 1.00 56.31 87 LYS A CA 1
ATOM 644 C C . LYS A 1 87 ? 3.863 -1.577 -15.691 1.00 56.31 87 LYS A C 1
ATOM 646 O O . LYS A 1 87 ? 5.008 -1.970 -15.461 1.00 56.31 87 LYS A O 1
ATOM 651 N N . GLY A 1 88 ? 2.785 -2.285 -15.348 1.00 58.16 88 GLY A N 1
ATOM 652 C CA . GLY A 1 88 ? 2.844 -3.611 -14.736 1.00 58.16 88 GLY A CA 1
ATOM 653 C C . GLY A 1 88 ? 3.526 -4.621 -15.656 1.00 58.16 88 GLY A C 1
ATOM 654 O O . GLY A 1 88 ? 3.149 -4.767 -16.808 1.00 58.16 88 GLY A O 1
ATOM 655 N N . ARG A 1 89 ? 4.521 -5.348 -15.133 1.00 68.25 89 ARG A N 1
ATOM 656 C CA . ARG A 1 89 ? 5.153 -6.492 -15.822 1.00 68.25 89 ARG A CA 1
ATOM 657 C C . ARG A 1 89 ? 4.297 -7.765 -15.768 1.00 68.25 89 ARG A C 1
ATOM 659 O O . ARG A 1 89 ? 4.741 -8.826 -16.199 1.00 68.25 89 ARG A O 1
ATOM 666 N N . LEU A 1 90 ? 3.121 -7.683 -15.148 1.00 74.50 90 LEU A N 1
ATOM 667 C CA . LEU A 1 90 ? 2.192 -8.794 -15.040 1.00 74.50 90 LEU A CA 1
ATOM 668 C C . LEU A 1 90 ? 1.367 -8.903 -16.325 1.00 74.50 90 LEU A C 1
ATOM 670 O O . LEU A 1 90 ? 0.911 -7.880 -16.833 1.00 74.50 90 LEU A O 1
ATOM 674 N N . PRO A 1 91 ? 1.128 -10.128 -16.820 1.00 82.06 91 PRO A N 1
ATOM 675 C CA . PRO A 1 91 ? 0.147 -10.354 -17.869 1.00 82.06 91 PRO A CA 1
ATOM 676 C C . PRO A 1 91 ? -1.224 -9.813 -17.449 1.00 82.06 91 PRO A C 1
ATOM 678 O O . PRO A 1 91 ? -1.652 -10.030 -16.312 1.00 82.06 91 PRO A O 1
ATOM 681 N N . GLU A 1 92 ? -1.933 -9.172 -18.377 1.00 82.56 92 GLU A N 1
ATOM 682 C CA . GLU A 1 92 ? -3.270 -8.609 -18.148 1.00 82.56 92 GLU A CA 1
ATOM 683 C C . GLU A 1 92 ? -4.264 -9.599 -17.497 1.00 82.56 92 GLU A C 1
ATOM 685 O O . GLU A 1 92 ? -4.971 -9.197 -16.570 1.00 82.56 92 GLU A O 1
ATOM 690 N N . PRO A 1 93 ? -4.284 -10.904 -17.856 1.00 83.69 93 PRO A N 1
ATOM 691 C CA . PRO A 1 93 ? -5.160 -11.867 -17.187 1.00 83.69 93 PRO A CA 1
ATOM 692 C C . PRO A 1 93 ? -4.901 -11.979 -15.678 1.00 83.69 93 PRO A C 1
ATOM 694 O O . PRO A 1 93 ? -5.836 -12.126 -14.896 1.00 83.69 93 PRO A O 1
ATOM 697 N N . VAL A 1 94 ? -3.640 -11.868 -15.245 1.00 86.69 94 VAL A N 1
ATOM 698 C CA . VAL A 1 94 ? -3.279 -11.945 -13.821 1.00 86.69 94 VAL A CA 1
ATOM 699 C C . VAL A 1 94 ? -3.681 -10.666 -13.090 1.00 86.69 94 VAL A C 1
ATOM 701 O O . VAL A 1 94 ? -4.195 -10.738 -11.975 1.00 86.69 94 VAL A O 1
ATOM 704 N N . GLU A 1 95 ? -3.500 -9.502 -13.718 1.00 86.88 95 GLU A N 1
ATOM 705 C CA . GLU A 1 95 ? -3.972 -8.224 -13.164 1.00 86.88 95 GLU A CA 1
ATOM 706 C C . GLU A 1 95 ? -5.489 -8.228 -12.962 1.00 86.88 95 GLU A C 1
ATOM 708 O O . GLU A 1 95 ? -5.979 -7.803 -11.914 1.00 86.88 95 GLU A O 1
ATOM 713 N N . ARG A 1 96 ? -6.234 -8.782 -13.925 1.00 87.75 96 ARG A N 1
ATOM 714 C CA . ARG A 1 96 ? -7.692 -8.915 -13.842 1.00 87.75 96 ARG A CA 1
ATOM 715 C C . ARG A 1 96 ? -8.115 -9.783 -12.659 1.00 87.75 96 ARG A C 1
ATOM 717 O O . ARG A 1 96 ? -8.946 -9.354 -11.861 1.00 87.75 96 ARG A O 1
ATOM 724 N N . VAL A 1 97 ? -7.480 -10.944 -12.481 1.00 90.94 97 VAL A N 1
ATOM 725 C CA . VAL A 1 97 ? -7.725 -11.828 -11.327 1.00 90.94 97 VAL A CA 1
ATOM 726 C C . VAL A 1 97 ? -7.459 -11.106 -10.003 1.00 90.94 97 VAL A C 1
ATOM 728 O O . VAL A 1 97 ? -8.279 -11.180 -9.086 1.00 90.94 97 VAL A O 1
ATOM 731 N N . ILE A 1 98 ? -6.340 -10.379 -9.895 1.00 89.50 98 ILE A N 1
ATOM 732 C CA . ILE A 1 98 ? -6.015 -9.611 -8.684 1.00 89.50 98 ILE A CA 1
ATOM 733 C C . ILE A 1 98 ? -7.092 -8.551 -8.429 1.00 89.50 98 ILE A C 1
ATOM 735 O O . ILE A 1 98 ? -7.578 -8.444 -7.304 1.00 89.50 98 ILE A O 1
ATOM 739 N N . HIS A 1 99 ? -7.486 -7.790 -9.452 1.00 89.44 99 HIS A N 1
ATOM 740 C CA . HIS A 1 99 ? -8.476 -6.723 -9.317 1.00 89.44 99 HIS A CA 1
ATOM 741 C C . HIS A 1 99 ? -9.851 -7.253 -8.891 1.00 89.44 99 HIS A C 1
ATOM 743 O O . HIS A 1 99 ? -10.463 -6.723 -7.962 1.00 89.44 99 HIS A O 1
ATOM 749 N N . GLU A 1 100 ? -10.324 -8.330 -9.516 1.00 89.81 100 GLU A N 1
ATOM 750 C CA . GLU A 1 100 ? -11.607 -8.941 -9.168 1.00 89.81 100 GLU A CA 1
ATOM 751 C C . GLU A 1 100 ? -11.630 -9.458 -7.728 1.00 89.81 100 GLU A C 1
ATOM 753 O O . GLU A 1 100 ? -12.578 -9.197 -6.979 1.00 89.81 100 GLU A O 1
ATOM 758 N N . LEU A 1 101 ? -10.577 -10.168 -7.313 1.00 91.25 101 LEU A N 1
ATOM 759 C CA . LEU A 1 101 ? -10.480 -10.688 -5.953 1.00 91.25 101 LEU A CA 1
ATOM 760 C C . LEU A 1 101 ? -10.309 -9.561 -4.930 1.00 91.25 101 LEU A C 1
ATOM 762 O O . LEU A 1 101 ? -10.862 -9.655 -3.831 1.00 91.25 101 LEU A O 1
ATOM 766 N N . LEU A 1 102 ? -9.602 -8.478 -5.274 1.00 90.44 102 LEU A N 1
ATOM 767 C CA . LEU A 1 102 ? -9.485 -7.300 -4.411 1.00 90.44 102 LEU A CA 1
ATOM 768 C C . LEU A 1 102 ? -10.866 -6.746 -4.053 1.00 90.44 102 LEU A C 1
ATOM 770 O O . LEU A 1 102 ? -11.154 -6.539 -2.874 1.00 90.44 102 LEU A O 1
ATOM 774 N N . GLN A 1 103 ? -11.733 -6.563 -5.051 1.00 87.88 103 GLN A N 1
ATOM 775 C CA . GLN A 1 103 ? -13.089 -6.048 -4.844 1.00 87.88 103 GLN A CA 1
ATOM 776 C C . GLN A 1 103 ? -13.965 -7.031 -4.057 1.00 87.88 103 GLN A C 1
ATOM 778 O O . GLN A 1 103 ? -14.643 -6.626 -3.116 1.00 87.88 103 GLN A O 1
ATOM 783 N N . LYS A 1 104 ? -13.938 -8.322 -4.419 1.00 87.31 104 LYS A N 1
ATOM 784 C CA . LYS A 1 104 ? -14.841 -9.345 -3.857 1.00 87.31 104 LYS A CA 1
ATOM 785 C C . LYS A 1 104 ? -14.447 -9.821 -2.457 1.00 87.31 104 LYS A C 1
ATOM 787 O O . LYS A 1 104 ? -15.313 -10.230 -1.686 1.00 87.31 104 LYS A O 1
ATOM 792 N N . ARG A 1 105 ? -13.148 -9.862 -2.144 1.00 84.31 105 ARG A N 1
ATOM 793 C CA . ARG A 1 105 ? -12.622 -10.583 -0.968 1.00 84.31 105 ARG A CA 1
ATOM 794 C C . ARG A 1 105 ? -11.793 -9.712 -0.034 1.00 84.31 105 ARG A C 1
ATOM 796 O O . ARG A 1 105 ? -11.879 -9.895 1.179 1.00 84.31 105 ARG A O 1
ATOM 803 N N . PHE A 1 106 ? -11.008 -8.775 -0.565 1.00 85.81 106 PHE A N 1
ATOM 804 C CA . PHE A 1 106 ? -10.090 -7.965 0.244 1.00 85.81 106 PHE A CA 1
ATOM 805 C C . PHE A 1 106 ? -10.727 -6.674 0.775 1.00 85.81 106 PHE A C 1
ATOM 807 O O . PHE A 1 106 ? -10.571 -6.344 1.950 1.00 85.81 106 PHE A O 1
ATOM 814 N N . LEU A 1 107 ? -11.478 -5.959 -0.067 1.00 85.38 107 LEU A N 1
ATOM 815 C CA . LEU A 1 107 ? -12.178 -4.717 0.281 1.00 85.38 107 LEU A CA 1
ATOM 816 C C . LEU A 1 107 ? -13.521 -4.994 0.973 1.00 85.38 107 LEU A C 1
ATOM 818 O O . LEU A 1 107 ? -14.568 -4.516 0.542 1.00 85.38 107 LEU A O 1
ATOM 822 N N . THR A 1 108 ? -13.476 -5.787 2.043 1.00 84.50 108 THR A N 1
ATOM 823 C CA . THR A 1 108 ? -14.644 -6.205 2.829 1.00 84.50 108 THR A CA 1
ATOM 824 C C . THR A 1 108 ? -14.400 -6.004 4.328 1.00 84.50 108 THR A C 1
ATOM 826 O O . THR A 1 108 ? -13.252 -5.982 4.787 1.00 84.50 108 THR A O 1
ATOM 829 N N . LYS A 1 109 ? -15.481 -5.925 5.119 1.00 82.25 109 LYS A N 1
ATOM 830 C CA . LYS A 1 109 ? -15.423 -5.810 6.591 1.00 82.25 109 LYS A CA 1
ATOM 831 C C . LYS A 1 109 ? -14.804 -7.029 7.290 1.00 82.25 109 LYS A C 1
ATOM 833 O O . LYS A 1 109 ? -14.401 -6.923 8.438 1.00 82.25 109 LYS A O 1
ATOM 838 N N . GLN A 1 110 ? -14.666 -8.167 6.599 1.00 83.44 110 GLN A N 1
ATOM 839 C CA . GLN A 1 110 ? -13.970 -9.348 7.133 1.00 83.44 110 GLN A CA 1
ATOM 840 C C . GLN A 1 110 ? -12.458 -9.122 7.309 1.00 83.44 110 GLN A C 1
ATOM 842 O O . GLN A 1 110 ? -11.795 -9.933 7.946 1.00 83.44 110 GLN A O 1
ATOM 847 N N . LYS A 1 111 ? -11.893 -8.058 6.713 1.00 82.88 111 LYS A N 1
ATOM 848 C CA . LYS A 1 111 ? -10.482 -7.655 6.850 1.00 82.88 111 LYS A CA 1
ATOM 849 C C . LYS A 1 111 ? -9.475 -8.806 6.653 1.00 82.88 111 LYS A C 1
ATOM 851 O O . LYS A 1 111 ? -8.485 -8.887 7.376 1.00 82.88 111 LYS A O 1
ATOM 856 N N . ARG A 1 112 ? -9.667 -9.650 5.631 1.00 86.12 112 ARG A N 1
ATOM 857 C CA . ARG A 1 112 ? -8.744 -10.760 5.321 1.00 86.12 112 ARG A CA 1
ATOM 858 C C . ARG A 1 112 ? -7.282 -10.295 5.251 1.00 86.12 112 ARG A C 1
ATOM 860 O O . ARG A 1 112 ? -6.967 -9.236 4.702 1.00 86.12 112 ARG A O 1
ATOM 867 N N . SER A 1 113 ? -6.381 -11.114 5.793 1.00 89.56 113 SER A N 1
ATOM 868 C CA . SER A 1 113 ? -4.946 -10.830 5.779 1.00 89.56 113 SER A CA 1
ATOM 869 C C . SER A 1 113 ? -4.367 -10.930 4.364 1.00 89.56 113 SER A C 1
ATOM 871 O O . SER A 1 113 ? -4.873 -11.667 3.514 1.00 89.56 113 SER A O 1
ATOM 873 N N . LEU A 1 114 ? -3.248 -10.241 4.119 1.00 90.31 114 LEU A N 1
ATOM 874 C CA . LEU A 1 114 ? -2.509 -10.342 2.853 1.00 90.31 114 LEU A CA 1
ATOM 875 C C . LEU A 1 114 ? -2.131 -11.796 2.521 1.00 90.31 114 LEU A C 1
ATOM 877 O O . LEU A 1 114 ? -2.132 -12.184 1.357 1.00 90.31 114 LEU A O 1
ATOM 881 N N . ALA A 1 115 ? -1.803 -12.603 3.534 1.00 91.62 115 ALA A N 1
ATOM 882 C CA . ALA A 1 115 ? -1.456 -14.008 3.341 1.00 91.62 115 ALA A CA 1
ATOM 883 C C . ALA A 1 115 ? -2.663 -14.830 2.863 1.00 91.62 115 ALA A C 1
ATOM 885 O O . ALA A 1 115 ? -2.538 -15.590 1.907 1.00 91.62 115 ALA A O 1
ATOM 886 N N . ALA A 1 116 ? -3.834 -14.645 3.482 1.00 92.06 116 ALA A N 1
ATOM 887 C CA . ALA A 1 116 ? -5.064 -15.309 3.054 1.00 92.06 116 ALA A CA 1
ATOM 888 C C . ALA A 1 116 ? -5.469 -14.878 1.636 1.00 92.06 116 ALA A C 1
ATOM 890 O O . ALA A 1 116 ? -5.786 -15.719 0.799 1.00 92.06 116 ALA A O 1
ATOM 891 N N . PHE A 1 117 ? -5.368 -13.579 1.345 1.00 93.12 117 PHE A N 1
ATOM 892 C CA . PHE A 1 117 ? -5.648 -13.038 0.019 1.00 93.12 117 PHE A CA 1
ATOM 893 C C . PHE A 1 117 ? -4.711 -13.604 -1.059 1.00 93.12 117 PHE A C 1
ATOM 895 O O . PHE A 1 117 ? -5.165 -14.047 -2.111 1.00 93.12 117 PHE A O 1
ATOM 902 N N . HIS A 1 118 ? -3.402 -13.660 -0.789 1.00 94.88 118 HIS A N 1
ATOM 903 C CA . HIS A 1 118 ? -2.419 -14.214 -1.729 1.00 94.88 118 HIS A CA 1
ATOM 904 C C . HIS A 1 118 ? -2.638 -15.708 -2.010 1.00 94.88 118 HIS A C 1
ATOM 906 O O . HIS A 1 118 ? -2.468 -16.141 -3.152 1.00 94.88 118 HIS A O 1
ATOM 912 N N . ARG A 1 119 ? -3.064 -16.491 -1.009 1.00 94.38 119 ARG A N 1
ATOM 913 C CA . ARG A 1 119 ? -3.432 -17.905 -1.210 1.00 94.38 119 ARG A CA 1
ATOM 914 C C . ARG A 1 119 ? -4.600 -18.050 -2.185 1.00 94.38 119 ARG A C 1
ATOM 916 O O . ARG A 1 119 ? -4.534 -18.893 -3.075 1.00 94.38 119 ARG A O 1
ATOM 923 N N . GLU A 1 120 ? -5.620 -17.206 -2.065 1.00 92.94 120 GLU A N 1
ATOM 924 C CA . GLU A 1 120 ? -6.792 -17.227 -2.951 1.00 92.94 120 GLU A CA 1
ATOM 925 C C . GLU A 1 120 ? -6.424 -16.796 -4.382 1.00 92.94 120 GLU A C 1
ATOM 927 O O . GLU A 1 120 ? -6.760 -17.489 -5.341 1.00 92.94 120 GLU A O 1
ATOM 932 N N . VAL A 1 121 ? -5.620 -15.735 -4.533 1.00 93.56 121 VAL A N 1
ATOM 933 C CA . VAL A 1 121 ? -5.049 -15.339 -5.838 1.00 93.56 121 VAL A CA 1
ATOM 934 C C . VAL A 1 121 ? -4.264 -16.497 -6.462 1.00 93.56 121 VAL A C 1
ATOM 936 O O . VAL A 1 121 ? -4.423 -16.794 -7.643 1.00 93.56 121 VAL A O 1
ATOM 939 N N . THR A 1 122 ? -3.455 -17.199 -5.665 1.00 94.25 122 THR A N 1
ATOM 940 C CA . THR A 1 122 ? -2.678 -18.357 -6.127 1.00 94.25 122 THR A CA 1
ATOM 941 C C . THR A 1 122 ? -3.579 -19.485 -6.628 1.00 94.25 122 THR A C 1
ATOM 943 O O . THR A 1 122 ? -3.295 -20.065 -7.674 1.00 94.25 122 THR A O 1
ATOM 946 N N . GLN A 1 123 ? -4.660 -19.795 -5.910 1.00 94.62 123 GLN A N 1
ATOM 947 C CA . GLN A 1 123 ? -5.614 -20.832 -6.309 1.00 94.62 123 GLN A CA 1
ATOM 948 C C . GLN A 1 123 ? -6.300 -20.489 -7.636 1.00 94.62 123 GLN A C 1
ATOM 950 O O . GLN A 1 123 ? -6.316 -21.325 -8.539 1.00 94.62 123 GLN A O 1
ATOM 955 N N . VAL A 1 124 ? -6.789 -19.254 -7.790 1.00 93.31 124 VAL A N 1
ATOM 956 C CA . VAL A 1 124 ? -7.466 -18.819 -9.022 1.00 93.31 124 VAL A CA 1
ATOM 957 C C . VAL A 1 124 ? -6.498 -18.783 -10.206 1.00 93.31 124 VAL A C 1
ATOM 959 O O . VAL A 1 124 ? -6.822 -19.300 -11.274 1.00 93.31 124 VAL A O 1
ATOM 962 N N . CYS A 1 125 ? -5.280 -18.261 -10.020 1.00 93.31 125 CYS A N 1
ATOM 963 C CA . CYS A 1 125 ? -4.267 -18.275 -11.077 1.00 93.31 125 CYS A CA 1
ATOM 964 C C . CYS A 1 125 ? -3.907 -19.705 -11.503 1.00 93.31 125 CYS A C 1
ATOM 966 O O . CYS A 1 125 ? -3.821 -19.969 -12.699 1.00 93.31 125 CYS A O 1
ATOM 968 N N . LYS A 1 126 ? -3.751 -20.644 -10.557 1.00 93.50 126 LYS A N 1
ATOM 969 C CA . LYS A 1 126 ? -3.484 -22.058 -10.878 1.00 93.50 126 LYS A CA 1
ATOM 970 C C . LYS A 1 126 ? -4.637 -22.700 -11.651 1.00 93.50 126 LYS A C 1
ATOM 972 O O . LYS A 1 126 ? -4.381 -23.367 -12.649 1.00 93.50 126 LYS A O 1
ATOM 977 N N . ALA A 1 127 ? -5.882 -22.464 -11.234 1.00 93.88 127 ALA A N 1
ATOM 978 C CA . ALA A 1 127 ? -7.066 -22.982 -11.922 1.00 93.88 127 ALA A CA 1
ATOM 979 C C . ALA A 1 127 ? -7.160 -22.476 -13.373 1.00 93.88 127 ALA A C 1
ATOM 981 O O . ALA A 1 127 ? -7.529 -23.227 -14.272 1.00 93.88 127 ALA A O 1
ATOM 982 N N . GLN A 1 128 ? -6.753 -21.228 -13.614 1.00 92.06 128 GLN A N 1
ATOM 983 C CA . GLN A 1 128 ? -6.732 -20.611 -14.944 1.00 92.06 128 GLN A CA 1
ATOM 984 C C . GLN A 1 128 ? -5.425 -20.853 -15.722 1.00 92.06 128 GLN A C 1
ATOM 986 O O . GLN A 1 128 ? -5.231 -20.266 -16.783 1.00 92.06 128 GLN A O 1
ATOM 991 N N . LYS A 1 129 ? -4.514 -21.697 -15.212 1.00 92.88 129 LYS A N 1
ATOM 992 C CA . LYS A 1 129 ? -3.188 -21.967 -15.806 1.00 92.88 129 LYS A CA 1
ATOM 993 C C . LYS A 1 129 ? -2.350 -20.698 -16.042 1.00 92.88 129 LYS A C 1
ATOM 995 O O . LYS A 1 129 ? -1.534 -20.632 -16.959 1.00 92.88 129 LYS A O 1
ATOM 1000 N N . LEU A 1 130 ? -2.532 -19.688 -15.195 1.00 90.81 130 LEU A N 1
ATOM 1001 C CA . LEU A 1 130 ? -1.793 -18.432 -15.229 1.00 90.81 130 LEU A CA 1
ATOM 1002 C C . LEU A 1 130 ? -0.568 -18.485 -14.313 1.00 90.81 130 LEU A C 1
ATOM 1004 O O . LEU A 1 130 ? -0.563 -19.136 -13.264 1.00 90.81 130 LEU A O 1
ATOM 1008 N N . ARG A 1 131 ? 0.471 -17.724 -14.674 1.00 88.75 131 ARG A N 1
ATOM 1009 C CA . ARG A 1 131 ? 1.653 -17.556 -13.824 1.00 88.75 131 ARG A CA 1
ATOM 1010 C C . ARG A 1 131 ? 1.261 -16.858 -12.521 1.00 88.75 131 ARG A C 1
ATOM 1012 O O . ARG A 1 131 ? 0.773 -15.731 -12.533 1.00 88.75 131 ARG A O 1
ATOM 1019 N N . VAL A 1 132 ? 1.530 -17.521 -11.400 1.00 91.44 132 VAL A N 1
ATOM 1020 C CA . VAL A 1 132 ? 1.210 -17.004 -10.067 1.00 91.44 132 VAL A CA 1
ATOM 1021 C C . VAL A 1 132 ? 2.085 -15.781 -9.752 1.00 91.44 132 VAL A C 1
ATOM 1023 O O . VAL A 1 132 ? 3.312 -15.864 -9.876 1.00 91.44 132 VAL A O 1
ATOM 1026 N N . PRO A 1 133 ? 1.492 -14.650 -9.327 1.00 90.88 133 PRO A N 1
ATOM 1027 C CA . PRO A 1 133 ? 2.247 -13.479 -8.909 1.00 90.88 133 PRO A CA 1
ATOM 1028 C C . PRO A 1 133 ? 2.937 -13.720 -7.560 1.00 90.88 133 PRO A C 1
ATOM 1030 O O . PRO A 1 133 ? 2.412 -14.392 -6.664 1.00 90.88 133 PRO A O 1
ATOM 1033 N N . ALA A 1 134 ? 4.108 -13.110 -7.380 1.00 91.19 134 ALA A N 1
ATOM 1034 C CA . ALA A 1 134 ? 4.774 -13.108 -6.086 1.00 91.19 134 ALA A CA 1
ATOM 1035 C C . ALA A 1 134 ? 3.925 -12.355 -5.050 1.00 91.19 134 ALA A C 1
ATOM 1037 O O . ALA A 1 134 ? 3.231 -11.386 -5.371 1.00 91.19 134 ALA A O 1
ATOM 1038 N N . ARG A 1 135 ? 4.031 -12.755 -3.778 1.00 92.00 135 ARG A N 1
ATOM 1039 C CA . ARG A 1 135 ? 3.301 -12.109 -2.676 1.00 92.00 135 ARG A CA 1
ATOM 1040 C C . ARG A 1 135 ? 3.560 -10.602 -2.619 1.00 92.00 135 ARG A C 1
ATOM 1042 O O . ARG A 1 135 ? 2.624 -9.834 -2.420 1.00 92.00 135 ARG A O 1
ATOM 1049 N N . ASN A 1 136 ? 4.804 -10.182 -2.860 1.00 89.75 136 ASN A N 1
ATOM 1050 C CA . ASN A 1 136 ? 5.172 -8.767 -2.892 1.00 89.75 136 ASN A CA 1
ATOM 1051 C C . ASN A 1 136 ? 4.464 -8.003 -4.025 1.00 89.75 136 ASN A C 1
ATOM 1053 O O . ASN A 1 136 ? 4.023 -6.877 -3.839 1.00 89.75 136 ASN A O 1
ATOM 1057 N N . THR A 1 137 ? 4.271 -8.628 -5.188 1.00 88.69 137 THR A N 1
ATOM 1058 C CA . THR A 1 137 ? 3.540 -8.010 -6.302 1.00 88.69 137 THR A CA 1
ATOM 1059 C C . THR A 1 137 ? 2.086 -7.731 -5.928 1.00 88.69 137 THR A C 1
ATOM 1061 O O . THR A 1 137 ? 1.572 -6.651 -6.207 1.00 88.69 137 THR A O 1
ATOM 1064 N N . VAL A 1 138 ? 1.439 -8.670 -5.237 1.00 90.00 138 VAL A N 1
ATOM 1065 C CA . VAL A 1 138 ? 0.073 -8.484 -4.729 1.00 90.00 138 VAL A CA 1
ATOM 1066 C C . VAL A 1 138 ? 0.026 -7.404 -3.641 1.00 90.00 138 VAL A C 1
ATOM 1068 O O . VAL A 1 138 ? -0.881 -6.574 -3.642 1.00 90.00 138 VAL A O 1
ATOM 1071 N N . ALA A 1 139 ? 1.028 -7.356 -2.757 1.00 88.69 139 ALA A N 1
ATOM 1072 C CA . ALA A 1 139 ? 1.147 -6.312 -1.740 1.00 88.69 139 ALA A CA 1
ATOM 1073 C C . ALA A 1 139 ? 1.266 -4.910 -2.361 1.00 88.69 139 ALA A C 1
ATOM 1075 O O . ALA A 1 139 ? 0.562 -3.996 -1.945 1.00 88.69 139 ALA A O 1
ATOM 1076 N N . LEU A 1 140 ? 2.081 -4.757 -3.409 1.00 87.0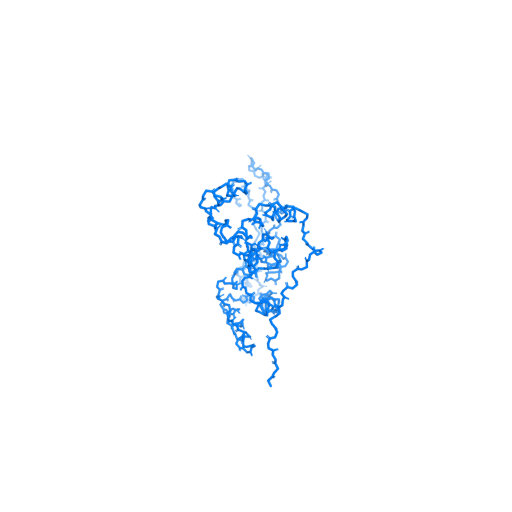6 140 LEU A N 1
ATOM 1077 C CA . LEU A 1 140 ? 2.219 -3.495 -4.141 1.00 87.06 140 LEU A CA 1
ATOM 1078 C C . LEU A 1 140 ? 0.910 -3.066 -4.820 1.00 87.06 140 LEU A C 1
ATOM 1080 O O . LEU A 1 140 ? 0.606 -1.877 -4.858 1.00 87.06 140 LEU A O 1
ATOM 1084 N N . ARG A 1 141 ? 0.105 -4.012 -5.325 1.00 88.12 141 ARG A N 1
ATOM 1085 C CA . ARG A 1 141 ? -1.226 -3.711 -5.887 1.00 88.12 141 ARG A CA 1
ATOM 1086 C C . ARG A 1 141 ? -2.192 -3.209 -4.822 1.00 88.12 141 ARG A C 1
ATOM 1088 O O . ARG A 1 141 ? -2.907 -2.243 -5.065 1.00 88.12 141 ARG A O 1
ATOM 1095 N N . ILE A 1 142 ? -2.164 -3.804 -3.633 1.00 87.62 142 ILE A N 1
ATOM 1096 C CA . ILE A 1 142 ? -2.936 -3.316 -2.485 1.00 87.62 142 ILE A CA 1
ATOM 1097 C C . ILE A 1 142 ? -2.469 -1.917 -2.072 1.00 87.62 142 ILE A C 1
ATOM 1099 O O . ILE A 1 142 ? -3.304 -1.041 -1.878 1.00 87.62 142 ILE A O 1
ATOM 1103 N N . ALA A 1 143 ? -1.157 -1.694 -1.984 1.00 84.56 143 ALA A N 1
ATOM 1104 C CA . ALA A 1 143 ? -0.582 -0.406 -1.595 1.00 84.56 143 ALA A CA 1
ATOM 1105 C C . ALA A 1 143 ? -0.861 0.713 -2.613 1.00 84.56 143 ALA A C 1
ATOM 1107 O O . ALA A 1 143 ? -0.897 1.879 -2.244 1.00 84.56 143 ALA A O 1
ATOM 1108 N N . SER A 1 144 ? -1.082 0.369 -3.886 1.00 82.50 144 SER A N 1
ATOM 1109 C CA . SER A 1 144 ? -1.470 1.337 -4.920 1.00 82.50 144 SER A CA 1
ATOM 1110 C C . SER A 1 144 ? -2.937 1.779 -4.855 1.00 82.50 144 SER A C 1
ATOM 1112 O O . SER A 1 144 ? -3.333 2.678 -5.594 1.00 82.50 144 SER A O 1
ATOM 1114 N N . LEU A 1 145 ? -3.761 1.146 -4.013 1.00 83.19 145 LEU A N 1
ATOM 1115 C CA . LEU A 1 145 ? -5.140 1.575 -3.801 1.00 83.19 145 LEU A CA 1
ATOM 1116 C C . LEU A 1 145 ? -5.172 2.857 -2.965 1.00 83.19 145 LEU A C 1
ATOM 1118 O O . LEU A 1 145 ? -4.381 3.023 -2.044 1.00 83.19 145 LEU A O 1
ATOM 1122 N N . ASP A 1 146 ? -6.146 3.721 -3.245 1.00 78.38 146 ASP A N 1
ATOM 1123 C CA . ASP A 1 146 ? -6.425 4.907 -2.434 1.00 78.38 146 ASP A CA 1
ATOM 1124 C C . ASP A 1 146 ? -6.699 4.498 -0.968 1.00 78.38 146 ASP A C 1
ATOM 1126 O O . ASP A 1 146 ? -7.709 3.820 -0.712 1.00 78.38 146 ASP A O 1
ATOM 1130 N N . PRO A 1 147 ? -5.846 4.905 -0.004 1.00 75.38 147 PRO A N 1
ATOM 1131 C CA . PRO A 1 147 ? -5.983 4.530 1.402 1.00 75.38 147 PRO A CA 1
ATOM 1132 C C . PRO A 1 147 ? -7.359 4.869 1.978 1.00 75.38 147 PRO A C 1
ATOM 1134 O O . PRO A 1 147 ? -7.920 4.074 2.735 1.00 75.38 147 PRO A O 1
ATOM 1137 N N . ARG A 1 148 ? -7.966 5.986 1.548 1.00 72.00 148 ARG A N 1
ATOM 1138 C CA . ARG A 1 148 ? -9.303 6.399 2.005 1.00 72.00 148 ARG A CA 1
ATOM 1139 C C . ARG A 1 148 ? -10.368 5.398 1.579 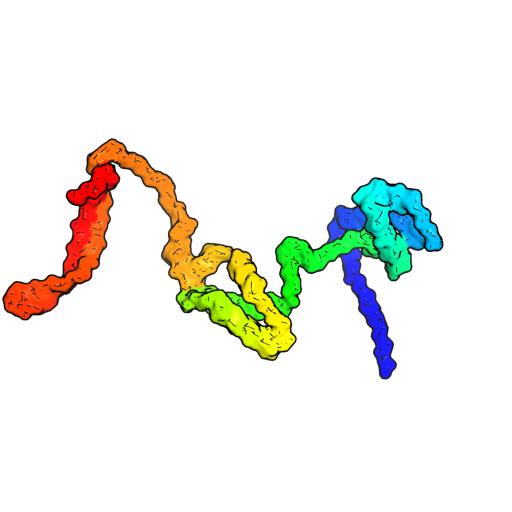1.00 72.00 148 ARG A C 1
ATOM 1141 O O . ARG A 1 148 ? -11.235 5.030 2.370 1.00 72.00 148 ARG A O 1
ATOM 1148 N N . LYS A 1 149 ? -10.300 4.917 0.333 1.00 77.00 149 LYS A N 1
ATOM 1149 C CA . LYS A 1 149 ? -11.240 3.907 -0.185 1.00 77.00 149 LYS A CA 1
ATOM 1150 C C . LYS A 1 149 ? -11.060 2.567 0.521 1.00 77.00 149 LYS A C 1
ATOM 1152 O O . LYS A 1 149 ? -12.056 1.889 0.783 1.00 77.00 149 LYS A O 1
ATOM 1157 N N . VAL A 1 150 ? -9.819 2.193 0.833 1.00 80.69 150 VAL A N 1
ATOM 1158 C CA . VAL A 1 150 ? -9.513 0.954 1.561 1.00 80.69 150 VAL A CA 1
ATOM 1159 C C . VAL A 1 150 ? -10.082 1.012 2.978 1.00 80.69 150 VAL A C 1
ATOM 1161 O O . VAL A 1 150 ? -10.832 0.109 3.349 1.00 80.69 150 VAL A O 1
ATOM 1164 N N . ILE A 1 151 ? -9.795 2.077 3.731 1.00 75.75 151 ILE A N 1
ATOM 1165 C CA . ILE A 1 151 ? -10.265 2.254 5.114 1.00 75.75 151 ILE A CA 1
ATOM 1166 C C . ILE A 1 151 ? -11.788 2.322 5.155 1.00 75.75 151 ILE A C 1
ATOM 1168 O O . ILE A 1 151 ? -12.415 1.524 5.847 1.00 75.75 151 ILE A O 1
ATOM 1172 N N . ARG A 1 152 ? -12.414 3.147 4.308 1.00 76.62 152 ARG A N 1
ATOM 1173 C CA . ARG A 1 152 ? -13.881 3.247 4.252 1.00 76.62 152 ARG A CA 1
ATOM 1174 C C . ARG A 1 152 ? -14.557 1.893 4.025 1.00 76.62 152 ARG A C 1
ATOM 1176 O O . ARG A 1 152 ? -15.578 1.599 4.644 1.00 76.62 152 ARG A O 1
ATOM 1183 N N . ARG A 1 153 ? -14.012 1.058 3.133 1.00 79.50 153 ARG A N 1
ATOM 1184 C CA . ARG A 1 153 ? -14.597 -0.259 2.824 1.00 79.50 153 ARG A CA 1
ATOM 1185 C C . ARG A 1 153 ? -14.288 -1.334 3.861 1.00 79.50 153 ARG A C 1
ATOM 1187 O O . ARG A 1 153 ? -15.089 -2.253 4.024 1.00 79.50 153 ARG A O 1
ATOM 1194 N N . ARG A 1 154 ? -13.133 -1.259 4.523 1.00 80.50 154 ARG A N 1
ATOM 1195 C CA . ARG A 1 154 ? -12.684 -2.290 5.470 1.00 80.50 154 ARG A CA 1
ATOM 1196 C C . ARG A 1 154 ? -13.048 -1.981 6.916 1.00 80.50 154 ARG A C 1
ATOM 1198 O O . ARG A 1 154 ? -13.273 -2.914 7.676 1.00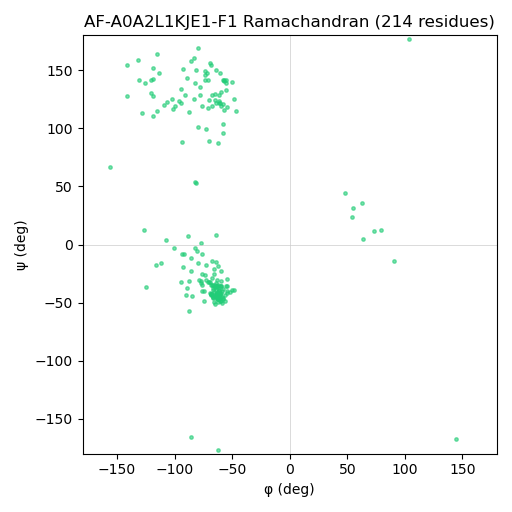 80.50 154 ARG A O 1
ATOM 1205 N N . GLU A 1 155 ? -13.091 -0.711 7.289 1.00 74.62 155 GLU A N 1
ATOM 1206 C CA . GLU A 1 155 ? -13.194 -0.238 8.675 1.00 74.62 155 GLU A CA 1
ATOM 1207 C C . GLU A 1 155 ? -14.493 0.530 8.941 1.00 74.62 155 GLU A C 1
ATOM 1209 O O . GLU A 1 155 ? -14.923 0.616 10.083 1.00 74.62 155 GLU A O 1
ATOM 1214 N N . GLY A 1 156 ? -15.175 0.988 7.888 1.00 67.31 156 GLY A N 1
ATOM 1215 C CA . GLY A 1 156 ? -16.439 1.713 7.989 1.00 67.31 156 GLY A CA 1
ATOM 1216 C C . GLY A 1 156 ? -16.277 3.217 7.782 1.00 67.31 156 GLY A C 1
ATOM 1217 O O . GLY A 1 156 ? -15.182 3.721 7.542 1.00 67.31 156 GLY A O 1
ATOM 1218 N N . GLN A 1 157 ? -17.405 3.928 7.801 1.00 60.25 157 GLN A N 1
ATOM 1219 C CA . GLN A 1 157 ? -17.448 5.365 7.528 1.00 60.25 157 GLN A CA 1
ATOM 1220 C C . GLN A 1 157 ? -16.864 6.193 8.683 1.00 60.25 157 GLN A C 1
ATOM 1222 O O . GLN A 1 157 ? -16.244 7.215 8.411 1.00 60.25 157 GLN A O 1
ATOM 1227 N N . ASP A 1 158 ? -16.981 5.715 9.925 1.00 56.56 158 ASP A N 1
ATOM 1228 C CA . ASP A 1 158 ? -16.468 6.410 11.111 1.00 56.56 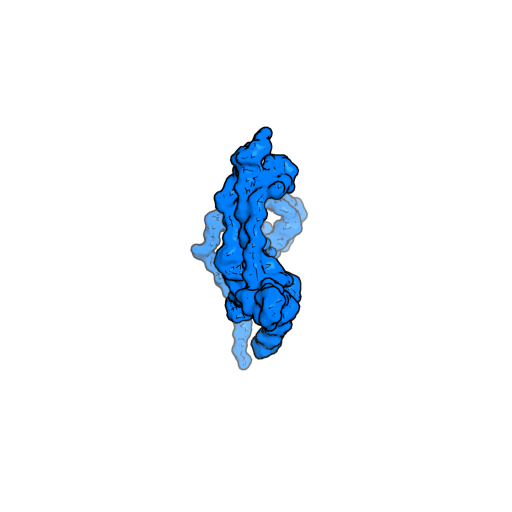158 ASP A CA 1
ATOM 1229 C C . ASP A 1 158 ? -14.946 6.285 11.259 1.00 56.56 158 ASP A C 1
ATOM 1231 O O . ASP A 1 158 ? -14.284 7.287 11.474 1.00 56.56 158 ASP A O 1
ATOM 1235 N N . ALA A 1 159 ? -14.349 5.122 10.978 1.00 57.34 159 ALA A N 1
ATOM 1236 C CA . ALA A 1 159 ? -12.885 4.971 10.944 1.00 57.34 159 ALA A CA 1
ATOM 1237 C C . ALA A 1 159 ? -12.213 5.774 9.807 1.00 57.34 159 ALA A C 1
ATOM 1239 O O . ALA A 1 159 ? -11.025 6.074 9.848 1.00 57.34 159 ALA A O 1
ATOM 1240 N N . ALA A 1 160 ? -12.968 6.143 8.764 1.00 54.44 160 ALA A N 1
ATOM 1241 C CA . ALA A 1 160 ? -12.482 7.053 7.729 1.00 54.44 160 ALA A CA 1
ATOM 1242 C C . ALA A 1 160 ? -12.532 8.533 8.160 1.00 54.44 160 ALA A C 1
ATOM 1244 O O . ALA A 1 160 ? -11.879 9.355 7.511 1.00 54.44 160 ALA A O 1
ATOM 1245 N N . ARG A 1 161 ? -13.281 8.874 9.225 1.00 52.88 161 ARG A N 1
ATOM 1246 C CA . ARG A 1 161 ? -13.330 10.234 9.787 1.00 52.88 161 ARG A CA 1
ATOM 1247 C C . ARG A 1 161 ? -12.058 10.595 10.546 1.00 52.88 161 ARG A C 1
ATOM 1249 O O . ARG A 1 161 ? -11.702 11.759 10.498 1.00 52.88 161 ARG A O 1
ATOM 1256 N N . ASP A 1 162 ? -11.306 9.639 11.091 1.00 53.00 162 ASP A N 1
ATOM 1257 C CA . ASP A 1 162 ? -10.000 9.921 11.724 1.00 53.00 162 ASP A CA 1
ATOM 1258 C C . ASP A 1 162 ? -8.961 10.493 10.734 1.00 53.00 162 ASP A C 1
ATOM 1260 O O . ASP A 1 162 ? -7.985 11.125 11.126 1.00 53.00 162 ASP A O 1
ATOM 1264 N N . LEU A 1 163 ? -9.183 10.324 9.423 1.00 51.75 163 LEU A N 1
ATOM 1265 C CA . LEU A 1 163 ? -8.387 10.955 8.358 1.00 51.75 163 LEU A CA 1
ATOM 1266 C C . LEU A 1 163 ? -8.974 12.282 7.849 1.00 51.75 163 LEU A C 1
ATOM 1268 O O . LEU A 1 163 ? -8.342 12.969 7.040 1.00 51.75 163 LEU A O 1
ATOM 1272 N N . GLN A 1 164 ? -10.185 12.631 8.278 1.00 49.62 164 GLN A N 1
ATOM 1273 C CA . GLN A 1 164 ? -10.720 13.983 8.218 1.00 49.62 164 GLN A CA 1
ATOM 1274 C C . GLN A 1 164 ? -10.401 14.635 9.561 1.00 49.62 164 GLN A C 1
ATOM 1276 O O . GLN A 1 164 ? -11.211 14.609 10.478 1.00 49.62 164 GLN A O 1
ATOM 1281 N N . GLY A 1 165 ? -9.226 15.251 9.680 1.00 48.69 165 GLY A N 1
ATOM 1282 C CA . GLY A 1 165 ? -9.025 16.243 10.731 1.00 48.69 165 GLY A CA 1
ATOM 1283 C C . GLY A 1 165 ? -10.067 17.346 10.546 1.00 48.69 165 GLY A C 1
ATOM 1284 O O . GLY A 1 165 ? -9.901 18.208 9.689 1.00 48.69 165 GLY A O 1
ATOM 1285 N N . VAL A 1 166 ? -11.188 17.265 11.266 1.00 54.84 166 VAL A N 1
ATOM 1286 C CA . VAL A 1 166 ? -12.186 18.346 11.338 1.00 54.84 166 VAL A CA 1
ATOM 1287 C C . VAL A 1 166 ? -11.791 19.355 12.426 1.00 54.84 166 VAL A C 1
ATOM 1289 O O . VAL A 1 166 ? -12.331 20.451 12.475 1.00 54.84 166 VAL A O 1
ATOM 1292 N N . GLY A 1 167 ? -10.814 19.031 13.275 1.00 52.69 167 GLY A N 1
ATOM 1293 C CA . GLY A 1 167 ? -10.271 19.952 14.266 1.00 52.69 167 GLY A CA 1
ATOM 1294 C C . GLY A 1 167 ? -9.030 20.660 13.742 1.00 52.69 167 GLY A C 1
ATOM 1295 O O . GLY A 1 167 ? -8.052 20.001 13.394 1.00 52.69 167 GLY A O 1
ATOM 1296 N N . GLY A 1 168 ? -9.064 21.993 13.713 1.00 58.78 168 GLY A N 1
ATOM 1297 C CA . GLY A 1 168 ? -7.839 22.787 13.780 1.00 58.78 168 GLY A CA 1
ATOM 1298 C C . GLY A 1 168 ? -7.113 22.557 15.110 1.00 58.78 168 GLY A C 1
ATOM 1299 O O . GLY A 1 168 ? -7.540 21.752 15.937 1.00 58.78 168 GLY A O 1
ATOM 1300 N N . GLU A 1 169 ? -6.014 23.272 15.323 1.00 69.44 169 GLU A N 1
ATOM 1301 C CA . GLU A 1 169 ? -5.342 23.279 16.620 1.00 69.44 169 GLU A CA 1
ATOM 1302 C C . GLU A 1 169 ? -6.317 23.823 17.683 1.00 69.44 169 GLU A C 1
ATOM 1304 O O . GLU A 1 169 ? -6.860 24.919 17.495 1.00 69.44 169 GLU A O 1
ATOM 1309 N N . PRO A 1 170 ? -6.629 23.060 18.749 1.00 68.81 170 PRO A N 1
ATOM 1310 C CA . PRO A 1 170 ? -7.448 23.569 19.841 1.00 68.81 170 PRO A CA 1
ATOM 1311 C C . PRO A 1 170 ? -6.793 24.832 20.421 1.00 68.81 170 PRO A C 1
ATOM 1313 O O . PRO A 1 170 ? -5.564 24.869 20.523 1.00 68.81 170 PRO A O 1
ATOM 1316 N N . PRO A 1 171 ? -7.563 25.870 20.793 1.00 79.81 171 PRO A N 1
ATOM 1317 C CA . PRO A 1 171 ? -6.990 27.055 21.420 1.00 79.81 171 PRO A CA 1
ATOM 1318 C C . PRO A 1 171 ? -6.226 26.663 22.691 1.00 79.81 171 PRO A C 1
ATOM 1320 O O . PRO A 1 171 ? -6.647 25.774 23.431 1.00 79.81 171 PRO A O 1
ATOM 1323 N N . ALA A 1 172 ? -5.090 27.318 22.928 1.00 85.94 172 ALA A N 1
ATOM 1324 C CA . ALA A 1 172 ? -4.302 27.091 24.130 1.00 85.94 172 ALA A CA 1
ATOM 1325 C C . ALA A 1 172 ? -5.095 27.535 25.368 1.00 85.94 172 ALA A C 1
ATOM 1327 O O . ALA A 1 172 ? -5.585 28.660 25.407 1.00 85.94 172 ALA A O 1
ATOM 1328 N N . VAL A 1 173 ? -5.182 26.661 26.371 1.00 89.00 173 VAL A N 1
ATOM 1329 C CA . VAL A 1 173 ? -5.787 26.964 27.675 1.00 89.00 173 VAL A CA 1
ATOM 1330 C C . VAL A 1 173 ? -4.735 27.657 28.541 1.00 89.00 173 VAL A C 1
ATOM 1332 O O . VAL A 1 173 ? -3.630 27.139 28.716 1.00 89.00 173 VAL A O 1
ATOM 1335 N N . THR A 1 174 ? -5.050 28.839 29.057 1.00 93.56 174 THR A N 1
ATOM 1336 C CA . THR A 1 174 ? -4.114 29.743 29.744 1.00 93.56 174 THR A CA 1
ATOM 1337 C C . THR A 1 174 ? -4.382 29.905 31.242 1.00 93.56 174 THR A C 1
ATOM 1339 O O . THR A 1 174 ? -3.488 30.361 31.960 1.00 93.56 174 THR A O 1
ATOM 1342 N N . ALA A 1 175 ? -5.564 29.518 31.731 1.00 93.50 175 ALA A N 1
ATOM 1343 C CA . ALA A 1 175 ? -5.934 29.602 33.142 1.00 93.50 175 ALA A CA 1
ATOM 1344 C C . ALA A 1 175 ? -6.760 28.389 33.629 1.00 93.50 175 ALA A C 1
ATOM 1346 O O . ALA A 1 175 ? -7.462 27.759 32.834 1.00 93.50 175 ALA A O 1
ATOM 1347 N N . PRO A 1 176 ? -6.730 28.071 34.942 1.00 92.88 176 PRO A N 1
ATOM 1348 C CA . PRO A 1 176 ? -7.619 27.071 35.536 1.00 92.88 176 PRO A CA 1
ATOM 1349 C C . PRO A 1 176 ? -9.094 27.374 35.262 1.00 92.88 176 PRO A C 1
ATOM 1351 O O . PRO A 1 176 ? -9.507 28.533 35.336 1.00 92.88 176 PRO A O 1
ATOM 1354 N N . LEU A 1 177 ? -9.891 26.332 35.003 1.00 90.56 177 LEU A N 1
ATOM 1355 C CA . LEU A 1 177 ? -11.335 26.404 34.719 1.00 90.56 177 LEU A CA 1
ATOM 1356 C C . LEU A 1 177 ? -11.717 27.157 33.433 1.00 90.56 177 LEU A C 1
ATOM 1358 O O . LEU A 1 177 ? -12.905 27.304 33.148 1.00 90.56 177 LEU A O 1
ATOM 1362 N N . GLU A 1 178 ? -10.749 27.598 32.629 1.00 91.38 178 GLU A N 1
ATOM 1363 C CA . GLU A 1 178 ? -11.009 28.182 31.308 1.00 91.38 178 GLU A CA 1
ATOM 1364 C C . GLU A 1 178 ? -11.633 27.150 30.356 1.00 91.38 178 GLU A C 1
ATOM 1366 O O . GLU A 1 178 ? -12.493 27.482 29.538 1.00 91.38 178 GLU A O 1
ATOM 1371 N N . GLN A 1 179 ? -11.250 25.880 30.505 1.00 91.25 179 GLN A N 1
ATOM 1372 C CA . GLN A 1 179 ? -11.848 24.770 29.783 1.00 91.25 179 GLN A CA 1
ATOM 1373 C C . GLN A 1 179 ? -11.985 23.546 30.690 1.00 91.25 179 GLN A C 1
ATOM 1375 O O . GLN A 1 179 ? -11.010 23.078 31.272 1.00 91.25 179 GLN A O 1
ATOM 1380 N N . VAL A 1 180 ? -13.195 22.985 30.743 1.00 92.19 180 VAL A N 1
ATOM 1381 C CA . VAL A 1 180 ? -13.499 21.747 31.471 1.00 92.19 180 VAL A CA 1
ATOM 1382 C C . VAL A 1 180 ? -13.997 20.697 30.487 1.00 92.19 180 VAL A C 1
ATOM 1384 O O . VAL A 1 180 ? -14.917 20.947 29.705 1.00 92.19 180 VAL A O 1
ATOM 1387 N N . GLN A 1 181 ? -13.389 19.516 30.521 1.00 92.31 181 GLN A N 1
ATOM 1388 C CA . GLN A 1 181 ? -13.840 18.352 29.766 1.00 92.31 181 GLN A CA 1
ATOM 1389 C C . GLN A 1 181 ? -14.708 17.477 30.656 1.00 92.31 181 GLN A C 1
ATOM 1391 O O . GLN A 1 181 ? -14.268 17.038 31.713 1.00 92.31 181 GLN A O 1
ATOM 1396 N N . ILE A 1 182 ? -15.939 17.220 30.221 1.00 95.38 182 ILE A N 1
ATOM 1397 C CA . ILE A 1 182 ? -16.865 16.356 30.946 1.00 95.38 182 ILE A CA 1
ATOM 1398 C C . ILE A 1 182 ? -17.025 15.060 30.168 1.00 95.38 182 ILE A C 1
ATOM 1400 O O . ILE A 1 182 ? -17.497 15.081 29.030 1.00 95.38 182 ILE A O 1
ATOM 1404 N N . ASP A 1 183 ? -16.670 13.945 30.796 1.00 93.56 183 ASP A N 1
ATOM 1405 C CA . ASP A 1 183 ? -16.873 12.613 30.236 1.00 93.56 183 ASP A CA 1
ATOM 1406 C C . ASP A 1 183 ? -17.888 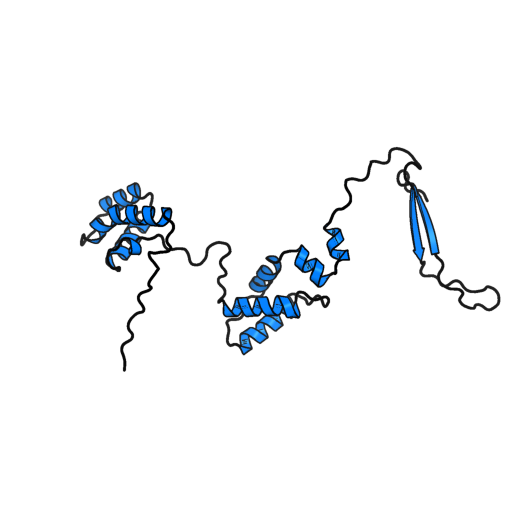11.824 31.065 1.00 93.56 183 ASP A C 1
ATOM 1408 O O . ASP A 1 183 ? -18.009 12.013 32.278 1.00 93.56 183 ASP A O 1
ATOM 1412 N N . HIS A 1 184 ? -18.642 10.959 30.390 1.00 94.56 184 HIS A N 1
ATOM 1413 C CA . HIS A 1 184 ? -19.649 10.094 30.996 1.00 94.56 184 HIS A CA 1
ATOM 1414 C C . HIS A 1 184 ? -19.393 8.665 30.539 1.00 94.56 184 HIS A C 1
ATOM 1416 O O . HIS A 1 184 ? -19.594 8.337 29.369 1.00 94.56 184 HIS A O 1
ATOM 1422 N N . THR A 1 185 ? -19.005 7.794 31.464 1.00 92.44 185 THR A N 1
ATOM 1423 C CA . THR A 1 185 ? -18.683 6.403 31.139 1.00 92.44 185 THR A CA 1
ATOM 1424 C C . THR A 1 185 ? -19.489 5.433 31.988 1.00 92.44 185 THR A C 1
ATOM 1426 O O . THR A 1 185 ? -19.697 5.643 33.182 1.00 92.44 185 THR A O 1
ATOM 1429 N N . VAL A 1 186 ? -19.971 4.353 31.374 1.00 95.38 186 VAL A N 1
ATOM 1430 C CA . VAL A 1 186 ? -20.594 3.249 32.111 1.00 95.38 186 VAL A CA 1
ATOM 1431 C C . VAL A 1 186 ? -19.478 2.446 32.759 1.00 95.38 186 VAL A C 1
ATOM 1433 O O . VAL A 1 186 ? -18.640 1.880 32.057 1.00 95.38 186 VAL A O 1
ATOM 1436 N N . ILE A 1 187 ? -19.471 2.359 34.085 1.00 94.38 187 ILE A N 1
ATOM 1437 C CA . ILE A 1 187 ? -18.437 1.590 34.782 1.00 94.38 187 ILE A CA 1
ATOM 1438 C C . ILE A 1 187 ? -18.773 0.097 34.779 1.00 94.38 187 ILE A C 1
ATOM 1440 O O . ILE A 1 187 ? -19.939 -0.307 34.780 1.00 94.38 187 ILE A O 1
ATOM 1444 N N . ASP A 1 188 ? -17.740 -0.744 34.790 1.00 92.50 188 ASP A N 1
ATOM 1445 C CA . ASP A 1 188 ? -17.878 -2.205 34.791 1.00 92.50 188 ASP A CA 1
ATOM 1446 C C . ASP A 1 188 ? -18.157 -2.755 36.200 1.00 92.50 188 ASP A C 1
ATOM 1448 O O . ASP A 1 188 ? -17.457 -3.622 36.713 1.00 92.50 188 ASP A O 1
ATOM 1452 N N . LEU A 1 189 ? -19.185 -2.204 36.850 1.00 92.38 189 LEU A N 1
ATOM 1453 C CA . LEU A 1 189 ? -19.694 -2.638 38.148 1.00 92.38 189 LEU A CA 1
ATOM 1454 C C . LEU A 1 189 ? -21.210 -2.803 38.058 1.00 92.38 189 LEU A C 1
ATOM 1456 O O . LEU A 1 189 ? -21.887 -2.006 37.412 1.00 92.38 189 LEU A O 1
ATOM 1460 N N . ILE A 1 190 ? -21.752 -3.828 38.716 1.00 94.06 190 ILE A N 1
ATOM 1461 C CA . ILE A 1 190 ? -23.199 -4.012 38.865 1.00 94.06 190 ILE A CA 1
ATOM 1462 C C . ILE A 1 190 ? -23.575 -3.553 40.270 1.00 94.06 190 ILE A C 1
ATOM 1464 O O . ILE A 1 190 ? -23.131 -4.139 41.257 1.00 94.06 190 ILE A O 1
ATOM 1468 N N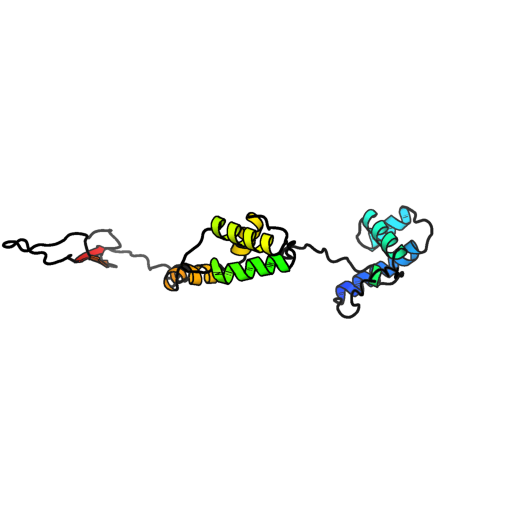 . VAL A 1 191 ? -24.390 -2.507 40.355 1.00 94.06 191 VAL A N 1
ATOM 1469 C CA . VAL A 1 191 ? -24.977 -2.053 41.616 1.00 94.06 191 VAL A CA 1
ATOM 1470 C C . VAL A 1 191 ? -26.141 -2.974 41.960 1.00 94.06 191 VAL A C 1
ATOM 1472 O O . VAL A 1 191 ? -26.952 -3.314 41.094 1.00 94.06 191 VAL A O 1
ATOM 1475 N N . VAL A 1 192 ? -26.209 -3.379 43.224 1.00 95.75 192 VAL A N 1
ATOM 1476 C CA . VAL A 1 192 ? -27.264 -4.236 43.768 1.00 95.75 192 VAL A CA 1
ATOM 1477 C C . VAL A 1 192 ? -28.018 -3.509 44.874 1.00 95.75 192 VAL A C 1
ATOM 1479 O O . VAL A 1 192 ? -27.444 -2.657 45.553 1.00 95.75 192 VAL A O 1
ATOM 1482 N N . ASP A 1 193 ? -29.287 -3.866 45.048 1.00 94.38 193 ASP A N 1
ATOM 1483 C CA . ASP A 1 193 ? -30.110 -3.453 46.185 1.00 94.38 193 ASP A CA 1
ATOM 1484 C C . ASP A 1 193 ? -29.511 -3.942 47.520 1.00 94.38 193 ASP A C 1
ATOM 1486 O O . ASP A 1 193 ? -28.863 -4.995 47.575 1.00 94.38 193 ASP A O 1
ATOM 1490 N N . ASP A 1 194 ? -29.694 -3.174 48.595 1.00 93.62 194 ASP A N 1
ATOM 1491 C CA . ASP A 1 194 ? -29.082 -3.451 49.898 1.00 93.62 194 ASP A CA 1
ATOM 1492 C C . ASP A 1 194 ? -29.778 -4.583 50.673 1.00 93.62 194 ASP A C 1
ATOM 1494 O O . ASP A 1 194 ? -29.101 -5.322 51.398 1.00 93.62 194 ASP A O 1
ATOM 1498 N N . ARG A 1 195 ? -31.094 -4.754 50.494 1.00 94.31 195 ARG A N 1
ATOM 1499 C CA . ARG A 1 195 ? -31.924 -5.748 51.193 1.00 94.31 195 ARG A CA 1
ATOM 1500 C C . ARG A 1 195 ? -31.927 -7.086 50.477 1.00 94.31 195 ARG A C 1
ATOM 1502 O O . ARG A 1 195 ? -31.538 -8.096 51.062 1.00 94.31 195 ARG A O 1
ATOM 1509 N N . ASP A 1 196 ? -32.328 -7.082 49.211 1.00 94.12 196 ASP A N 1
ATOM 1510 C CA . ASP A 1 196 ? -32.618 -8.310 48.463 1.00 94.12 196 ASP A CA 1
ATOM 1511 C C . ASP A 1 196 ? -31.462 -8.720 47.537 1.00 94.12 196 ASP A C 1
ATOM 1513 O O . ASP A 1 196 ? -31.531 -9.758 46.873 1.00 94.12 196 ASP A O 1
ATOM 1517 N N . ARG A 1 197 ? -30.389 -7.910 47.478 1.00 92.44 197 ARG A N 1
ATOM 1518 C CA . ARG A 1 197 ? -29.203 -8.111 46.616 1.00 92.44 197 ARG A CA 1
ATOM 1519 C C . ARG A 1 197 ? -29.537 -8.288 45.132 1.00 92.44 197 ARG A C 1
ATOM 1521 O O . ARG A 1 197 ? -28.742 -8.841 44.372 1.00 92.44 197 ARG A O 1
ATOM 1528 N N . GLN A 1 198 ? -30.693 -7.784 44.707 1.00 94.81 198 GLN A N 1
ATOM 1529 C CA . GLN A 1 198 ? -31.126 -7.815 43.315 1.00 94.81 198 GLN A CA 1
ATOM 1530 C C . GLN A 1 198 ? -30.334 -6.799 42.477 1.00 94.81 198 GLN A C 1
ATOM 1532 O O . GLN A 1 198 ? -30.042 -5.704 42.966 1.00 94.81 198 GLN A O 1
ATOM 1537 N N . PRO A 1 199 ? -29.971 -7.123 41.222 1.00 93.25 199 PRO A N 1
ATOM 1538 C CA . PRO A 1 199 ? -29.216 -6.218 40.365 1.00 93.25 199 PRO A CA 1
ATOM 1539 C C . PRO A 1 199 ? -30.074 -5.028 39.923 1.00 93.25 199 PRO A C 1
ATOM 1541 O O . PRO A 1 199 ? -31.115 -5.200 39.294 1.00 93.25 199 PRO A O 1
ATOM 1544 N N . ILE A 1 200 ? -29.591 -3.817 40.201 1.00 93.31 200 ILE A N 1
ATOM 1545 C CA . ILE A 1 200 ? -30.178 -2.561 39.715 1.00 93.31 200 ILE A CA 1
ATOM 1546 C C . ILE A 1 200 ? -29.645 -2.262 38.310 1.00 93.31 200 ILE A C 1
ATOM 1548 O O . ILE A 1 200 ? -30.403 -1.912 37.408 1.00 93.31 200 ILE A O 1
ATOM 1552 N N . GLY A 1 201 ? -28.335 -2.436 38.104 1.00 92.94 201 GLY A N 1
ATOM 1553 C CA . GLY A 1 201 ? -27.688 -2.228 36.809 1.00 92.94 201 GLY A CA 1
ATOM 1554 C C . GLY A 1 201 ? -26.281 -1.647 36.919 1.00 92.94 201 GLY A C 1
ATOM 1555 O O . GLY A 1 201 ? -25.682 -1.621 37.993 1.00 92.94 201 GLY A O 1
ATOM 1556 N N . ARG A 1 202 ? -25.741 -1.194 35.784 1.00 96.38 202 ARG A N 1
ATOM 1557 C CA . ARG A 1 202 ? -24.426 -0.544 35.716 1.00 96.38 202 ARG A CA 1
ATOM 1558 C C . ARG A 1 202 ? -24.581 0.966 35.882 1.00 96.38 202 ARG A C 1
ATOM 1560 O O . ARG A 1 202 ? -25.390 1.548 35.158 1.00 96.38 202 ARG A O 1
ATOM 1567 N N . PRO A 1 203 ? -23.841 1.610 36.795 1.00 95.38 203 PRO A N 1
ATOM 1568 C CA . PRO A 1 203 ? -23.949 3.044 36.979 1.00 95.38 203 PRO A CA 1
ATOM 1569 C C . PRO A 1 203 ? -23.090 3.791 35.948 1.00 95.38 203 PRO A C 1
ATOM 1571 O O . PRO A 1 203 ? -22.156 3.241 35.355 1.00 95.38 203 PRO A O 1
ATOM 1574 N N . TYR A 1 204 ? -23.417 5.065 35.752 1.00 95.31 204 TYR A N 1
ATOM 1575 C CA . TYR A 1 204 ? -22.604 6.001 34.984 1.00 95.31 204 TYR A CA 1
ATOM 1576 C C . TYR A 1 204 ? -21.690 6.770 35.936 1.00 95.31 204 TYR A C 1
ATOM 1578 O O . TYR A 1 204 ? -22.141 7.255 36.974 1.00 95.31 204 TYR A O 1
ATOM 1586 N N . LEU A 1 205 ? -20.418 6.891 35.573 1.00 93.75 205 LEU A N 1
ATOM 1587 C CA . LEU A 1 205 ? -19.471 7.805 36.189 1.00 93.75 205 LEU A CA 1
ATOM 1588 C C . LEU A 1 205 ? -19.356 9.041 35.301 1.00 93.75 205 LEU A C 1
ATOM 1590 O O . LEU A 1 205 ? -18.951 8.935 34.143 1.00 93.75 205 LEU A O 1
ATOM 1594 N N . THR A 1 206 ? -19.698 10.195 35.863 1.00 94.25 206 THR A N 1
ATOM 1595 C CA . THR A 1 206 ? -19.457 11.499 35.246 1.00 94.25 206 THR A CA 1
ATOM 1596 C C . THR A 1 206 ? -18.253 12.140 35.915 1.00 94.25 206 THR A C 1
ATOM 1598 O O . THR A 1 206 ? -18.251 12.298 37.135 1.00 94.25 206 THR A O 1
ATOM 1601 N N . LEU A 1 207 ? -17.249 12.522 35.129 1.00 93.38 207 LEU A N 1
ATOM 1602 C CA . LEU A 1 207 ? -16.071 13.256 35.597 1.00 93.38 207 LEU A CA 1
ATOM 1603 C C . LEU A 1 207 ? -15.981 14.587 34.858 1.00 93.38 207 LEU A C 1
ATOM 1605 O O . LEU A 1 207 ? -16.255 14.637 33.661 1.00 93.38 207 LEU A O 1
ATOM 1609 N N . ALA A 1 208 ? -15.579 15.642 35.560 1.00 94.19 208 ALA A N 1
ATOM 1610 C CA . ALA A 1 208 ? -15.310 16.954 34.989 1.00 94.19 208 ALA A CA 1
ATOM 1611 C C . ALA A 1 208 ? -13.838 17.291 35.239 1.00 94.19 208 ALA A C 1
ATOM 1613 O O . ALA A 1 208 ? -13.443 17.476 36.378 1.00 94.19 208 ALA A O 1
ATOM 1614 N N . ILE A 1 209 ? -13.022 17.324 34.190 1.00 92.19 209 ILE A N 1
ATOM 1615 C CA . ILE A 1 209 ? -11.574 17.520 34.285 1.00 92.19 209 ILE A CA 1
ATOM 1616 C C . ILE A 1 209 ? -11.237 18.927 33.802 1.00 92.19 209 ILE A C 1
ATOM 1618 O O . ILE A 1 209 ? -11.531 19.280 32.657 1.00 92.19 209 ILE A O 1
ATOM 1622 N N . ASP A 1 210 ? -10.596 19.721 34.655 1.00 92.94 210 ASP A N 1
ATOM 1623 C CA . ASP A 1 210 ? -9.989 20.987 34.250 1.00 92.94 210 ASP A CA 1
ATOM 1624 C C . ASP A 1 210 ? -8.800 20.718 33.319 1.00 92.94 210 ASP A C 1
ATOM 1626 O O . ASP A 1 210 ? -7.824 20.076 33.710 1.00 92.94 210 ASP A O 1
ATOM 1630 N N . VAL A 1 211 ? -8.868 21.218 32.084 1.00 89.62 211 VAL A N 1
ATOM 1631 C CA . VAL A 1 211 ? -7.849 20.958 31.053 1.00 89.62 211 VAL A CA 1
ATOM 1632 C C . VAL A 1 211 ? -6.514 21.614 31.406 1.00 89.62 211 VAL A C 1
ATOM 1634 O O . VAL A 1 211 ? -5.466 21.096 31.026 1.00 89.62 211 VAL A O 1
ATOM 1637 N N . PHE A 1 212 ? -6.534 22.726 32.148 1.00 90.69 212 PHE A N 1
ATOM 1638 C CA . PHE A 1 212 ? -5.314 23.440 32.524 1.00 90.69 212 PHE A CA 1
ATOM 1639 C C . PHE A 1 212 ? -4.533 22.717 33.628 1.00 90.69 212 PHE A C 1
ATOM 1641 O O . PHE A 1 212 ? -3.323 22.527 33.503 1.00 90.69 212 PHE A O 1
ATOM 1648 N N . THR A 1 213 ? -5.204 22.305 34.711 1.00 87.81 213 THR A N 1
ATOM 1649 C CA . THR A 1 213 ? -4.536 21.644 35.850 1.00 87.81 213 THR A CA 1
ATOM 1650 C C . THR A 1 213 ? -4.521 20.116 35.774 1.00 87.81 213 THR A C 1
ATOM 1652 O O . THR A 1 213 ? -3.719 19.488 36.463 1.00 87.81 213 THR A O 1
ATOM 1655 N N . GLY A 1 214 ? -5.394 19.502 34.970 1.00 81.25 214 GLY A N 1
ATOM 1656 C CA . GLY A 1 214 ? -5.621 18.053 34.951 1.00 81.25 214 GLY A CA 1
ATOM 1657 C C . GLY A 1 214 ? -6.387 17.525 36.171 1.00 81.25 214 GLY A C 1
ATOM 1658 O O . GLY A 1 214 ? -6.430 16.313 36.385 1.00 81.25 214 GLY A O 1
ATOM 1659 N N . THR A 1 215 ? -6.967 18.411 36.984 1.00 74.56 215 THR A N 1
ATOM 1660 C CA . THR A 1 215 ? -7.673 18.048 38.223 1.00 74.56 215 THR A CA 1
ATOM 1661 C C . THR A 1 215 ? -9.148 17.762 37.940 1.00 74.56 215 THR A C 1
ATOM 1663 O O . THR A 1 215 ? -9.747 18.406 37.079 1.00 74.56 215 THR A O 1
ATOM 1666 N N . THR A 1 216 ? -9.707 16.774 38.645 1.00 67.12 216 THR A N 1
ATOM 1667 C CA . THR A 1 216 ? -11.117 16.339 38.564 1.00 67.12 216 THR A CA 1
ATOM 1668 C C . THR A 1 216 ? -11.984 16.967 39.647 1.00 67.12 216 THR A C 1
ATOM 1670 O O . THR A 1 216 ? -11.411 17.339 40.696 1.00 67.12 216 THR A O 1
#